Protein AF-A0A7Y5SV95-F1 (afdb_monomer_lite)

Sequence (249 aa):
MSMRIYGAVLGVVSVLMIVAGCGDKEQVARLLEERNAAVEARIAVEKALGESKAEVDALRTRHESVETTLAEHEAKIKACREEREASASRAEKAEAEVALLRTSTVLEVRDAKGVLLSKQPIKIQGATAIRHGDVIYFGKADRTKVRIKYTDGRLNDQNVSIRDEKGKLIMEGPIVNGFVHGLWTFYDEGKPMLRISYREGETTEWEVREDGGAWRPVTEEELGVLENMFRAVMSLFVEPGLAPLNEDN

Foldseek 3Di:
DPPPVVVVVVVVVVVVVVVDDDDDPVVVVVVVVVVVVVVVVVVVVVVVVVVVVVVVVVVVVVVVVVVVVVVVVVVVVVVVVVVVVVVVVVVVVVVVVVVQVVQWDWDFDADPVRHTAKIFTWGDDPPDTAGAAWIFGADPPRHTQWIWHDHRNWTDWDKIWGAHNVRATAKIATDDRRATAAWMFGDDVNHTAKIFHDDPNDTDFIWGDDPPHDTDGDDPVRCVVVVVVVVVVCVVVVVVPDDPPPPPD

Radius of gyration: 50.83 Å; chains: 1; bounding box: 93×61×133 Å

Secondary structure (DSSP, 8-state):
-THHHHHHHHHHHHHHHHH-----HHHHHHHHHHHHHHHHHHHHHHHHHHHHHHHHHHHHHHHHHHHHHHHHHHHHHHHHHHHHHHHHHHHHHHHHHHHHHHTEEEEEEE-TT--EEEEEEEEEETTEEEE-EEEEEE-GGG-EEEEEEEETTEEPSEEEEEE-TTS-EEEEEEEETTEE-EEEEEEETTEEEEEEEEETTEEEEEEE-STT---EEPPHHHHHHHHHHHHHHHTTT--TT-S---S--

Structure (mmCIF, N/CA/C/O backbone):
data_AF-A0A7Y5SV95-F1
#
_entry.id   AF-A0A7Y5SV95-F1
#
loop_
_atom_site.group_PDB
_atom_site.id
_atom_site.type_symbol
_atom_site.label_atom_id
_atom_site.label_alt_id
_atom_site.label_comp_id
_atom_site.label_asym_id
_atom_site.label_entity_id
_atom_site.label_seq_id
_atom_site.pdbx_PDB_ins_code
_atom_site.Cartn_x
_atom_site.Cartn_y
_atom_site.Cartn_z
_atom_site.occupancy
_atom_site.B_iso_or_equiv
_atom_site.auth_seq_id
_atom_site.auth_comp_id
_atom_site.auth_asym_id
_atom_site.auth_atom_id
_atom_site.pdbx_PDB_model_num
ATOM 1 N N . MET A 1 1 ? -55.119 -28.125 56.279 1.00 39.72 1 MET A N 1
ATOM 2 C CA . MET A 1 1 ? -54.755 -29.222 57.212 1.00 39.72 1 MET A CA 1
ATOM 3 C C . MET A 1 1 ? -54.798 -28.811 58.701 1.00 39.72 1 MET A C 1
ATOM 5 O O . MET A 1 1 ? -54.370 -29.589 59.541 1.00 39.72 1 MET A O 1
ATOM 9 N N . SER A 1 2 ? -55.370 -27.643 59.052 1.00 39.22 2 SER A N 1
ATOM 10 C CA . SER A 1 2 ? -55.275 -27.038 60.402 1.00 39.22 2 SER A CA 1
ATOM 11 C C . SER A 1 2 ? -56.368 -27.464 61.404 1.00 39.22 2 SER A C 1
ATOM 13 O O . SER A 1 2 ? -56.270 -27.201 62.596 1.00 39.22 2 SER A O 1
ATOM 15 N N . MET A 1 3 ? -57.406 -28.180 60.960 1.00 38.00 3 MET A N 1
ATOM 16 C CA . MET A 1 3 ? -58.507 -28.602 61.844 1.00 38.00 3 MET A CA 1
ATOM 17 C C . MET A 1 3 ? -58.198 -29.838 62.705 1.00 38.00 3 MET A C 1
ATOM 19 O O . MET A 1 3 ? -58.927 -30.109 63.653 1.00 38.00 3 MET A O 1
ATOM 23 N N . ARG A 1 4 ? -57.122 -30.590 62.427 1.00 39.44 4 ARG A N 1
ATOM 24 C CA . ARG A 1 4 ? -56.808 -31.824 63.177 1.00 39.44 4 ARG A CA 1
ATOM 25 C C . ARG A 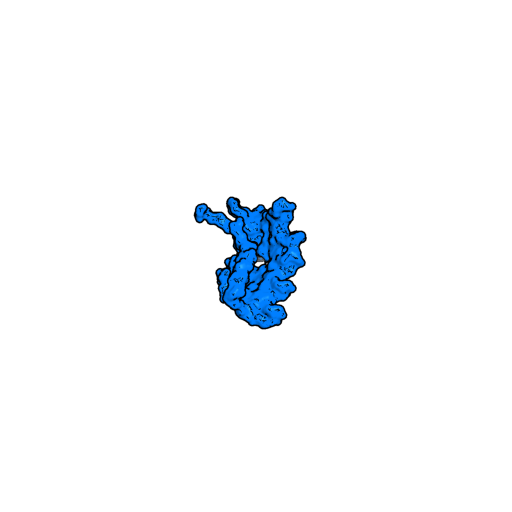1 4 ? -55.988 -31.606 64.454 1.00 39.44 4 ARG A C 1
ATOM 27 O O . ARG A 1 4 ? -55.947 -32.503 65.285 1.00 39.44 4 ARG A O 1
ATOM 34 N N . ILE A 1 5 ? -55.390 -30.429 64.651 1.00 49.03 5 ILE A N 1
ATOM 35 C CA . ILE A 1 5 ? -54.555 -30.146 65.835 1.00 49.03 5 ILE A CA 1
ATOM 36 C C . ILE A 1 5 ? -55.402 -29.623 67.008 1.00 49.03 5 ILE A C 1
ATOM 38 O O . ILE A 1 5 ? -55.148 -29.989 68.154 1.00 49.03 5 ILE A O 1
ATOM 42 N N . TYR A 1 6 ? -56.480 -28.876 66.737 1.00 44.66 6 TYR A N 1
ATOM 43 C CA . TYR A 1 6 ? -57.410 -28.417 67.781 1.00 44.66 6 TYR A CA 1
ATOM 44 C C . TYR A 1 6 ? -58.088 -29.578 68.534 1.00 44.66 6 TYR A C 1
ATOM 46 O O . TYR A 1 6 ? -58.291 -29.486 69.742 1.00 44.66 6 TYR A O 1
ATOM 54 N N . GLY A 1 7 ? -58.350 -30.706 67.859 1.00 45.81 7 GLY A N 1
ATOM 55 C CA . GLY A 1 7 ? -58.910 -31.907 68.492 1.00 45.81 7 GLY A CA 1
ATOM 56 C C . GLY A 1 7 ? -57.951 -32.625 69.453 1.00 45.81 7 GLY A C 1
ATOM 57 O O . GLY A 1 7 ? -58.396 -33.195 70.444 1.00 45.81 7 GLY A O 1
ATOM 58 N N . ALA A 1 8 ? -56.636 -32.561 69.215 1.00 48.19 8 ALA A N 1
ATOM 59 C CA . ALA A 1 8 ? -55.644 -33.221 70.068 1.00 48.19 8 ALA A CA 1
ATOM 60 C C . ALA A 1 8 ? -55.325 -32.413 71.341 1.00 48.19 8 ALA A C 1
ATOM 62 O O . ALA A 1 8 ? -55.087 -32.995 72.396 1.00 48.19 8 ALA A O 1
ATOM 63 N N . VAL A 1 9 ? -55.381 -31.077 71.278 1.00 50.94 9 VAL A N 1
ATOM 64 C CA . VAL A 1 9 ? -55.112 -30.201 72.436 1.00 50.94 9 VAL A CA 1
ATOM 65 C C . VAL A 1 9 ? -56.269 -30.216 73.441 1.00 50.94 9 VAL A C 1
ATOM 67 O O . VAL A 1 9 ? -56.025 -30.263 74.645 1.00 50.94 9 VAL A O 1
ATOM 70 N N . LEU A 1 10 ? -57.521 -30.275 72.973 1.00 49.41 10 LEU A N 1
ATOM 71 C CA . LEU A 1 10 ? -58.679 -30.491 73.851 1.00 49.41 10 LEU A CA 1
ATOM 72 C C . LEU A 1 10 ? -58.623 -31.862 74.548 1.00 49.41 10 LEU A C 1
ATOM 74 O O . LEU A 1 10 ? -58.929 -31.950 75.734 1.00 49.41 10 LEU A O 1
ATOM 78 N N . GLY A 1 11 ? -58.137 -32.901 73.857 1.00 51.47 11 GLY A N 1
ATOM 79 C CA . GLY A 1 11 ? -57.950 -34.235 74.438 1.00 51.47 11 GLY A CA 1
ATOM 80 C C . GLY A 1 11 ? -56.935 -34.280 75.589 1.00 51.47 11 GLY A C 1
ATOM 81 O O . GLY A 1 11 ? -57.167 -34.974 76.573 1.00 51.47 11 GLY A O 1
ATOM 82 N N . VAL A 1 12 ? -55.846 -33.506 75.525 1.00 54.38 12 VAL A N 1
ATOM 83 C CA . VAL A 1 12 ? -54.819 -33.473 76.589 1.00 54.38 12 VAL A CA 1
ATOM 84 C C . VAL A 1 12 ? -55.258 -32.626 77.793 1.00 54.38 12 VAL A C 1
ATOM 86 O O . VAL A 1 12 ? -54.960 -32.987 78.930 1.00 54.38 12 VAL A O 1
ATOM 89 N N . VAL A 1 13 ? -56.035 -31.554 77.582 1.00 53.84 13 VAL A N 1
ATOM 90 C CA . VAL A 1 13 ? -56.605 -30.740 78.678 1.00 53.84 13 VAL A CA 1
ATOM 91 C C . VAL A 1 13 ? -57.674 -31.520 79.455 1.00 53.84 13 VAL A C 1
ATOM 93 O O . VAL A 1 13 ? -57.727 -31.433 80.682 1.00 53.84 13 VAL A O 1
ATOM 96 N N . SER A 1 14 ? -58.465 -32.359 78.778 1.00 53.84 14 SER A N 1
ATOM 97 C CA . SER A 1 14 ? -59.384 -33.287 79.450 1.00 53.84 14 SER A CA 1
ATOM 98 C C . SER A 1 14 ? -58.654 -34.376 80.247 1.00 53.84 14 SER A C 1
ATOM 100 O O . SER A 1 14 ? -59.133 -34.763 81.308 1.00 53.84 14 SER A O 1
ATOM 102 N N . VAL A 1 15 ? -57.483 -34.837 79.790 1.00 53.41 15 VAL A N 1
ATOM 103 C CA . VAL A 1 15 ? -56.682 -35.850 80.504 1.00 53.41 15 VAL A CA 1
ATOM 104 C C . VAL A 1 15 ? -55.938 -35.257 81.713 1.00 53.41 15 VAL A C 1
ATOM 106 O O . VAL A 1 15 ? -55.815 -35.937 82.728 1.00 53.41 15 VAL A O 1
ATOM 109 N N . LEU A 1 16 ? -55.529 -33.982 81.689 1.00 51.59 16 LEU A N 1
ATOM 110 C CA . LEU A 1 16 ? -54.920 -33.326 82.862 1.00 51.59 16 LEU A CA 1
ATOM 111 C C . LEU A 1 16 ? -55.933 -32.953 83.959 1.00 51.59 16 LEU A C 1
ATOM 113 O O . LEU A 1 16 ? -55.598 -33.029 85.139 1.00 51.59 16 LEU A O 1
ATOM 117 N N . MET A 1 17 ? -57.179 -32.630 83.594 1.00 53.84 17 MET A N 1
ATOM 118 C CA . MET A 1 17 ? -58.278 -32.409 84.553 1.00 53.84 17 MET A CA 1
ATOM 119 C C . MET A 1 17 ? -58.634 -33.669 85.364 1.00 53.84 17 MET A C 1
ATOM 121 O O . MET A 1 17 ? -59.228 -33.559 86.432 1.00 53.84 17 MET A O 1
ATOM 125 N N . ILE A 1 18 ? -58.267 -34.859 84.874 1.00 54.56 18 ILE A N 1
ATOM 126 C CA . ILE A 1 18 ? -58.536 -36.145 85.536 1.00 54.56 18 ILE A CA 1
ATOM 127 C C . ILE A 1 18 ? -57.369 -36.576 86.452 1.00 54.56 18 ILE A C 1
ATOM 129 O O . ILE A 1 18 ? -57.579 -37.378 87.358 1.00 54.56 18 ILE A O 1
ATOM 133 N N . VAL A 1 19 ? -56.158 -36.021 86.290 1.00 52.34 19 VAL A N 1
ATOM 134 C CA . VAL A 1 19 ? -54.961 -36.448 87.053 1.00 52.34 19 VAL A CA 1
ATOM 135 C C . VAL A 1 19 ? -54.633 -35.548 88.261 1.00 52.34 19 VAL A C 1
ATOM 137 O O . VAL A 1 19 ? -53.913 -35.988 89.152 1.00 52.34 19 VAL A O 1
ATOM 140 N N . ALA A 1 20 ? -55.202 -34.343 88.385 1.00 50.31 20 ALA A N 1
ATOM 141 C CA . ALA A 1 20 ? -54.946 -33.457 89.530 1.00 50.31 20 ALA A CA 1
ATOM 142 C C . ALA A 1 20 ? -56.229 -33.087 90.295 1.00 50.31 20 ALA A C 1
ATOM 144 O O . ALA A 1 20 ? -56.821 -32.027 90.096 1.00 50.31 20 ALA A O 1
ATOM 145 N N . GLY A 1 21 ? -56.638 -33.946 91.230 1.00 58.53 21 GLY A N 1
ATOM 146 C CA . GLY A 1 21 ? -57.418 -33.487 92.379 1.00 58.53 21 GLY A CA 1
ATOM 147 C C . GLY A 1 21 ? -56.578 -32.510 93.219 1.00 58.53 21 GLY A C 1
ATOM 148 O O . GLY A 1 21 ? -55.408 -32.792 93.461 1.00 58.53 21 GLY A O 1
ATOM 149 N N . CYS A 1 22 ? -57.190 -31.399 93.659 1.00 50.84 22 CYS A N 1
ATOM 150 C CA . CYS A 1 22 ? -56.652 -30.325 94.530 1.00 50.84 22 CYS A CA 1
ATOM 151 C C . CYS A 1 22 ? -56.038 -29.060 93.876 1.00 50.84 22 CYS A C 1
ATOM 153 O O . CYS A 1 22 ? -55.035 -28.553 94.371 1.00 50.84 22 CYS A O 1
ATOM 155 N N . GLY A 1 23 ? -56.664 -28.477 92.845 1.00 57.44 23 GLY A N 1
ATOM 156 C CA . GLY A 1 23 ? -56.347 -27.112 92.379 1.00 57.44 23 GLY A CA 1
ATOM 157 C C . GLY A 1 23 ? -57.527 -26.144 92.526 1.00 57.44 23 GLY A C 1
ATOM 158 O O . GLY A 1 23 ? -58.627 -26.444 92.066 1.00 57.44 23 GLY A O 1
ATOM 159 N N . ASP A 1 24 ? -57.302 -24.989 93.156 1.00 75.62 24 ASP A N 1
ATOM 160 C CA . ASP A 1 24 ? -58.270 -23.887 93.253 1.00 75.62 24 ASP A CA 1
ATOM 161 C C . ASP A 1 24 ? -58.668 -23.389 91.846 1.00 75.62 24 ASP A C 1
ATOM 163 O O . ASP A 1 24 ? -57.812 -23.215 90.972 1.00 75.62 24 ASP A O 1
ATOM 167 N N . LYS A 1 25 ? -59.966 -23.156 91.604 1.00 74.50 25 LYS A N 1
ATOM 168 C CA . LYS A 1 25 ? -60.513 -22.744 90.292 1.00 74.50 25 LYS A CA 1
ATOM 169 C C . LYS A 1 25 ? -59.819 -21.500 89.740 1.00 74.50 25 LYS A C 1
ATOM 171 O O . LYS A 1 25 ? -59.655 -21.369 88.527 1.00 74.50 25 LYS A O 1
ATOM 176 N N . GLU A 1 26 ? -59.418 -20.600 90.628 1.00 79.38 26 GLU A N 1
ATOM 177 C CA . GLU A 1 26 ? -58.777 -19.338 90.276 1.00 79.38 26 GLU A CA 1
ATOM 178 C C . GLU A 1 26 ? -57.359 -19.540 89.711 1.00 79.38 26 GLU A C 1
ATOM 180 O O . GLU A 1 26 ? -56.961 -18.859 88.765 1.00 79.38 26 GLU A O 1
ATOM 185 N N . GLN A 1 27 ? -56.616 -20.535 90.212 1.00 78.50 27 GLN A N 1
ATOM 186 C CA . GLN A 1 27 ? -55.290 -20.881 89.685 1.00 78.50 27 GLN A CA 1
ATOM 187 C C . GLN A 1 27 ? -55.375 -21.497 88.285 1.00 78.50 27 GLN A C 1
ATOM 189 O O . GLN A 1 27 ? -54.567 -21.171 87.416 1.00 78.50 27 GLN A O 1
ATOM 194 N N . VAL A 1 28 ? -56.377 -22.347 88.040 1.00 76.12 28 VAL A N 1
ATOM 195 C CA . VAL A 1 28 ? -56.600 -22.957 86.718 1.00 76.12 28 VAL A CA 1
ATOM 196 C C . VAL A 1 28 ? -56.957 -21.894 85.674 1.00 76.12 28 VAL A C 1
ATOM 198 O O . VAL A 1 28 ? -56.468 -21.957 84.546 1.00 76.12 28 VAL A O 1
ATOM 201 N N . ALA A 1 29 ? -57.761 -20.891 86.044 1.00 79.50 29 ALA A N 1
ATOM 202 C CA . ALA A 1 29 ? -58.110 -19.781 85.158 1.00 79.50 29 ALA A CA 1
ATOM 203 C C . ALA A 1 29 ? -56.882 -18.937 84.764 1.00 79.50 29 ALA A C 1
ATOM 205 O O . ALA A 1 29 ? -56.692 -18.670 83.578 1.00 79.50 29 ALA A O 1
ATOM 206 N N . ARG A 1 30 ? -56.005 -18.600 85.723 1.00 82.56 30 ARG A N 1
ATOM 207 C CA . ARG A 1 30 ? -54.761 -17.855 85.446 1.00 82.56 30 ARG A CA 1
ATOM 208 C C . ARG A 1 30 ? -53.810 -18.617 84.526 1.00 82.56 30 ARG A C 1
ATOM 210 O O . ARG A 1 30 ? -53.302 -18.046 83.567 1.00 82.56 30 ARG A O 1
ATOM 217 N N . LEU A 1 31 ? -53.617 -19.916 84.766 1.00 80.94 31 LEU A N 1
ATOM 218 C CA . LEU A 1 31 ? -52.767 -20.756 83.913 1.00 80.94 31 LEU A CA 1
ATOM 219 C C . LEU A 1 31 ? -53.310 -20.872 82.479 1.00 80.94 31 LEU A C 1
ATOM 221 O O . LEU A 1 31 ? -52.533 -20.931 81.526 1.00 80.94 31 LEU A O 1
ATOM 225 N N . LEU A 1 32 ? -54.636 -20.890 82.304 1.00 79.69 32 LEU A N 1
ATOM 226 C CA . LEU A 1 32 ? -55.262 -20.867 80.979 1.00 79.69 32 LEU A CA 1
ATOM 227 C C . LEU A 1 32 ? -55.051 -19.528 80.265 1.00 79.69 32 LEU A C 1
ATOM 229 O O . LEU A 1 32 ? -54.754 -19.535 79.070 1.00 79.69 32 LEU A O 1
ATOM 233 N N . GLU A 1 33 ? -55.168 -18.401 80.969 1.00 87.38 33 GLU A N 1
ATOM 234 C CA . GLU A 1 33 ? -54.874 -17.071 80.419 1.00 87.38 33 GLU A CA 1
ATOM 235 C C . GLU A 1 33 ? -53.408 -16.932 80.002 1.00 87.38 33 GLU A C 1
ATOM 237 O O . GLU A 1 33 ? -53.137 -16.555 78.862 1.00 87.38 33 GLU A O 1
ATOM 242 N N . GLU A 1 34 ? -52.465 -17.314 80.865 1.00 88.00 34 GLU A N 1
ATOM 243 C CA . GLU A 1 34 ? -51.030 -17.290 80.554 1.00 88.00 34 GLU A CA 1
ATOM 244 C C . GLU A 1 34 ? -50.696 -18.190 79.359 1.00 88.00 34 GLU A C 1
ATOM 246 O O . GLU A 1 34 ? -49.971 -17.785 78.445 1.00 88.00 34 GLU A O 1
ATOM 251 N N . ARG A 1 35 ? -51.267 -19.401 79.310 1.00 85.12 35 ARG A N 1
ATOM 252 C CA . ARG A 1 35 ? -51.059 -20.322 78.187 1.00 85.12 35 ARG A CA 1
ATOM 253 C C . ARG A 1 35 ? -51.681 -19.795 76.894 1.00 85.12 35 ARG A C 1
ATOM 255 O O . ARG A 1 35 ? -51.090 -19.987 75.833 1.00 85.12 35 ARG A O 1
ATOM 262 N N . ASN A 1 36 ? -52.839 -19.138 76.949 1.00 85.25 36 ASN A N 1
ATOM 263 C CA . ASN A 1 36 ? -53.450 -18.514 75.773 1.00 85.25 36 ASN A CA 1
ATOM 264 C C . ASN A 1 36 ? -52.624 -17.315 75.285 1.00 85.25 36 ASN A C 1
ATOM 266 O O . ASN A 1 36 ? -52.345 -17.230 74.091 1.00 85.25 36 ASN A O 1
ATOM 270 N N . ALA A 1 37 ? -52.138 -16.460 76.189 1.00 90.56 37 ALA A N 1
ATOM 271 C CA . ALA A 1 37 ? -51.237 -15.359 75.848 1.00 90.56 37 ALA A CA 1
ATOM 272 C C . ALA A 1 37 ? -49.927 -15.862 75.214 1.00 90.56 37 ALA A C 1
ATOM 274 O O . ALA A 1 37 ? -49.463 -15.309 74.217 1.00 90.56 37 ALA A O 1
ATOM 275 N N . ALA A 1 38 ? -49.361 -16.959 75.729 1.00 88.62 38 ALA A N 1
ATOM 276 C CA . ALA A 1 38 ? -48.172 -17.589 75.156 1.00 88.62 38 ALA A CA 1
ATOM 277 C C . ALA A 1 38 ? -48.421 -18.167 73.749 1.00 88.62 38 ALA A C 1
ATOM 279 O O . ALA A 1 38 ? -47.535 -18.124 72.893 1.00 88.62 38 ALA A O 1
ATOM 280 N N . VAL A 1 39 ? -49.620 -18.698 73.486 1.00 89.88 39 VAL A N 1
ATOM 281 C CA . VAL A 1 39 ? -50.008 -19.182 72.151 1.00 89.88 39 VAL A CA 1
ATOM 282 C C . VAL A 1 39 ? -50.149 -18.026 71.167 1.00 89.88 39 VAL A C 1
ATOM 284 O O . VAL A 1 39 ? -49.596 -18.114 70.075 1.00 89.88 39 VAL A O 1
ATOM 287 N N . GLU A 1 40 ? -50.819 -16.940 71.554 1.00 92.69 40 GLU A N 1
ATOM 288 C CA . GLU A 1 40 ? -50.948 -15.740 70.716 1.00 92.69 40 GLU A CA 1
ATOM 289 C C . GLU A 1 40 ? -49.577 -15.127 70.397 1.00 92.69 40 GLU A C 1
ATOM 291 O O . GLU A 1 40 ? -49.279 -14.825 69.240 1.00 92.69 40 GLU A O 1
ATOM 296 N N . ALA A 1 41 ? -48.683 -15.041 71.389 1.00 92.44 41 ALA A N 1
ATOM 297 C CA . ALA A 1 41 ? -47.308 -14.593 71.177 1.00 92.44 41 ALA A CA 1
ATOM 298 C C . ALA A 1 41 ? -46.556 -15.498 70.186 1.00 92.44 41 ALA A C 1
ATOM 300 O O . ALA A 1 41 ? -45.853 -15.008 69.302 1.00 92.44 41 ALA A O 1
ATOM 301 N N . ARG A 1 42 ? -46.731 -16.822 70.282 1.00 91.81 42 ARG A N 1
ATOM 302 C CA . ARG A 1 42 ? -46.107 -17.770 69.352 1.00 91.81 42 ARG A CA 1
ATOM 303 C C . ARG A 1 42 ? -46.653 -17.633 67.929 1.00 91.81 42 ARG A C 1
ATOM 305 O O . ARG A 1 42 ? -45.863 -17.659 66.990 1.00 91.81 42 ARG A O 1
ATOM 312 N N . ILE A 1 43 ? -47.962 -17.443 67.765 1.00 93.38 43 ILE A N 1
ATOM 313 C CA . ILE A 1 43 ? -48.587 -17.184 66.457 1.00 93.38 43 ILE A CA 1
ATOM 314 C C . ILE A 1 43 ? -48.028 -15.892 65.847 1.00 93.38 43 ILE A C 1
ATOM 316 O O . ILE A 1 43 ? -47.685 -15.870 64.664 1.00 93.38 43 ILE A O 1
ATOM 320 N N . ALA A 1 44 ? -47.883 -14.831 66.646 1.00 93.44 44 ALA A N 1
ATOM 321 C CA . ALA A 1 44 ? -47.299 -13.571 66.190 1.00 93.44 44 ALA A CA 1
ATOM 322 C C . ALA A 1 44 ? -45.840 -13.740 65.730 1.00 93.44 44 ALA A C 1
ATOM 324 O O . ALA A 1 44 ? -45.465 -13.215 64.682 1.00 93.44 44 ALA A O 1
ATOM 325 N N . VAL A 1 45 ? -45.035 -14.520 66.462 1.00 95.06 45 VAL A N 1
ATOM 326 C CA . VAL A 1 45 ? -43.650 -14.840 66.076 1.00 95.06 45 VAL A CA 1
ATOM 327 C C . VAL A 1 45 ? -43.601 -15.666 64.791 1.00 95.06 45 VAL A C 1
ATOM 329 O O . VAL A 1 45 ? -42.817 -15.349 63.902 1.00 95.06 45 VAL A O 1
ATOM 332 N N . GLU A 1 46 ? -44.439 -16.697 64.651 1.00 93.81 46 GLU A N 1
ATOM 333 C CA . GLU A 1 46 ? -44.497 -17.515 63.430 1.00 93.81 46 GLU A CA 1
ATOM 334 C C . GLU A 1 46 ? -44.915 -16.678 62.210 1.00 93.81 46 GLU A C 1
ATOM 336 O O . GLU A 1 46 ? -44.352 -16.843 61.125 1.00 93.81 46 GLU A O 1
ATOM 341 N N . LYS A 1 47 ? -45.836 -15.724 62.394 1.00 95.12 47 LYS A N 1
ATOM 342 C CA . LYS A 1 47 ? -46.223 -14.765 61.354 1.00 95.12 47 LYS A CA 1
ATOM 343 C C . LYS A 1 47 ? -45.058 -13.850 60.963 1.00 95.12 47 LYS A C 1
ATOM 345 O O . LYS A 1 47 ? -44.740 -13.763 59.779 1.00 95.12 47 LYS A O 1
ATOM 350 N N . ALA A 1 48 ? -44.400 -13.221 61.938 1.00 93.81 48 ALA A N 1
ATOM 351 C CA . ALA A 1 48 ? -43.255 -12.341 61.695 1.00 93.81 48 ALA A CA 1
ATOM 352 C C . ALA A 1 48 ? -42.083 -13.088 61.029 1.00 93.81 48 ALA A C 1
ATOM 354 O O . ALA A 1 48 ? -41.428 -12.557 60.134 1.00 93.81 48 ALA A O 1
ATOM 355 N N . LEU A 1 49 ? -41.850 -14.349 61.410 1.00 94.31 49 LEU A N 1
ATOM 356 C CA . LEU A 1 49 ? -40.854 -15.211 60.775 1.00 94.31 49 LEU A CA 1
ATOM 357 C C . LEU A 1 49 ? -41.211 -15.507 59.311 1.00 94.31 49 LEU A C 1
ATOM 359 O O . LEU A 1 49 ? -40.329 -15.513 58.454 1.00 94.31 49 LEU A O 1
ATOM 363 N N . GLY A 1 50 ? -42.494 -15.737 59.016 1.00 95.12 50 GLY A N 1
ATOM 364 C CA . GLY A 1 50 ? -42.984 -15.917 57.650 1.00 95.12 50 GLY A CA 1
ATOM 365 C C . GLY A 1 50 ? -42.780 -14.675 56.779 1.00 95.12 50 GLY A C 1
ATOM 366 O O . GLY A 1 50 ? -42.290 -14.794 55.657 1.00 95.12 50 GLY A O 1
ATOM 367 N N . GLU A 1 51 ? -43.094 -13.492 57.310 1.00 95.00 51 GLU A N 1
ATOM 368 C CA . GLU A 1 51 ? -42.883 -12.203 56.634 1.00 95.00 51 GLU A CA 1
ATOM 369 C C . GLU A 1 51 ? -41.390 -11.939 56.383 1.00 95.00 51 GLU A C 1
ATOM 371 O O . GLU A 1 51 ? -40.996 -11.653 55.253 1.00 95.00 51 GLU A O 1
ATOM 376 N N . SER A 1 52 ? -40.543 -12.142 57.397 1.00 94.94 52 SER A N 1
ATOM 377 C CA . SER A 1 52 ? -39.090 -11.984 57.266 1.00 94.94 52 SER A CA 1
ATOM 378 C C . SER A 1 52 ? -38.491 -12.954 56.242 1.00 94.94 52 SER A C 1
ATOM 380 O O . SER A 1 52 ? -37.635 -12.570 55.447 1.00 94.94 52 SER A O 1
ATOM 382 N N . LYS A 1 53 ? -38.970 -14.204 56.193 1.00 96.38 53 LYS A N 1
ATOM 383 C CA . LYS A 1 53 ? -38.522 -15.177 55.190 1.00 96.38 53 LYS A CA 1
ATOM 384 C C . LYS A 1 53 ? -38.882 -14.740 53.768 1.00 96.38 53 LYS A C 1
ATOM 386 O O . LYS A 1 53 ? -38.040 -14.835 52.880 1.00 96.38 53 LYS A O 1
ATOM 391 N N . ALA A 1 54 ? -40.095 -14.224 53.566 1.00 95.50 54 ALA A N 1
ATOM 392 C CA . ALA A 1 54 ? -40.518 -13.701 52.270 1.00 95.50 54 ALA A CA 1
ATOM 393 C C . ALA A 1 54 ? -39.658 -12.505 51.823 1.00 95.50 54 ALA A C 1
ATOM 395 O O . ALA A 1 54 ? -39.307 -12.402 50.648 1.00 95.50 54 ALA A O 1
ATOM 396 N N . GLU A 1 55 ? -39.271 -11.630 52.755 1.00 96.62 55 GLU A N 1
ATOM 397 C CA . GLU A 1 55 ? -38.373 -10.507 52.471 1.00 96.62 55 GLU A CA 1
ATOM 398 C C . GLU A 1 55 ? -36.963 -10.977 52.077 1.00 96.62 55 GLU A C 1
ATOM 400 O O . GLU A 1 55 ? -36.398 -10.485 51.098 1.00 96.62 55 GLU A O 1
ATOM 405 N N . VAL A 1 56 ? -36.412 -11.976 52.774 1.00 96.88 56 VAL A N 1
ATOM 406 C CA . VAL A 1 56 ? -35.105 -12.567 52.435 1.00 96.88 56 VAL A CA 1
ATOM 407 C C . VAL A 1 56 ? -35.119 -13.203 51.042 1.00 96.88 56 VAL A C 1
ATOM 409 O O . VAL A 1 56 ? -34.183 -12.996 50.267 1.00 96.88 56 VAL A O 1
ATOM 412 N N . ASP A 1 57 ? -36.181 -13.930 50.690 1.00 96.06 57 ASP A N 1
ATOM 413 C CA . ASP A 1 57 ? -36.322 -14.540 49.362 1.00 96.06 57 ASP A CA 1
ATOM 414 C C . ASP A 1 57 ? -36.445 -13.468 48.255 1.00 96.06 57 ASP A C 1
ATOM 416 O O . ASP A 1 57 ? -35.839 -13.590 47.182 1.00 96.06 57 ASP A O 1
ATOM 420 N N . ALA A 1 58 ? -37.152 -12.365 48.530 1.00 96.25 58 ALA A N 1
ATOM 421 C CA . ALA A 1 58 ? -37.242 -11.224 47.620 1.00 96.25 58 ALA A CA 1
ATOM 422 C C . ALA A 1 58 ? -35.884 -10.525 47.426 1.00 96.25 58 ALA A C 1
ATOM 424 O O . ALA A 1 58 ? -35.505 -10.199 46.297 1.00 96.25 58 ALA A O 1
ATOM 425 N N . LEU A 1 59 ? -35.120 -10.329 48.506 1.00 96.31 59 LEU A N 1
ATOM 426 C CA . LEU A 1 59 ? -33.776 -9.749 48.446 1.00 96.31 59 LEU A CA 1
ATOM 427 C C . LEU A 1 59 ? -32.798 -10.643 47.681 1.00 96.31 59 LEU A C 1
ATOM 429 O O . LEU A 1 59 ? -32.022 -10.125 46.879 1.00 96.31 59 LEU A O 1
ATOM 433 N N . ARG A 1 60 ? -32.865 -11.967 47.867 1.00 97.38 60 ARG A N 1
ATOM 434 C CA . ARG A 1 60 ? -32.055 -12.921 47.096 1.00 97.38 60 ARG A CA 1
ATOM 435 C C . ARG A 1 60 ? -32.347 -12.812 45.600 1.00 97.38 60 ARG A C 1
ATOM 437 O O . ARG A 1 60 ? -31.422 -12.637 44.816 1.00 97.38 60 ARG A O 1
ATOM 444 N N . THR A 1 61 ? -33.625 -12.810 45.225 1.00 96.94 61 THR A N 1
ATOM 445 C CA . THR A 1 61 ? -34.041 -12.668 43.818 1.00 96.94 61 THR A CA 1
ATOM 446 C C . THR A 1 61 ? -33.527 -11.356 43.214 1.00 96.94 61 THR A C 1
ATOM 448 O O . THR A 1 61 ? -33.040 -11.313 42.084 1.00 96.94 61 THR A O 1
ATOM 451 N N . ARG A 1 62 ? -33.590 -10.257 43.979 1.00 97.25 62 ARG A N 1
ATOM 452 C CA . ARG A 1 62 ? -33.062 -8.960 43.539 1.00 97.25 62 ARG A CA 1
ATOM 453 C C . ARG A 1 62 ? -31.540 -8.976 43.394 1.00 97.25 62 ARG A C 1
ATOM 455 O O . ARG A 1 62 ? -31.030 -8.374 42.456 1.00 97.25 62 ARG A O 1
ATOM 462 N N . HIS A 1 63 ? -30.826 -9.640 44.300 1.00 97.00 63 HIS A N 1
ATOM 463 C CA . HIS A 1 63 ? -29.373 -9.769 44.235 1.00 97.00 63 HIS A CA 1
ATOM 464 C C . HIS A 1 63 ? -28.930 -10.529 42.979 1.00 97.00 63 HIS A C 1
ATOM 466 O O . HIS A 1 63 ? -28.105 -10.011 42.234 1.00 97.00 63 HIS A O 1
ATOM 472 N N . GLU A 1 64 ? -29.559 -11.667 42.678 1.00 97.25 64 GLU A N 1
ATOM 473 C CA . GLU A 1 64 ? -29.291 -12.453 41.461 1.00 97.25 64 GLU A CA 1
ATOM 474 C C . GLU A 1 64 ? -29.537 -11.633 40.181 1.00 97.25 64 GLU A C 1
ATOM 476 O O . GLU A 1 64 ? -28.747 -11.661 39.232 1.00 97.25 64 GLU A O 1
ATOM 481 N N . SER A 1 65 ? -30.608 -10.831 40.165 1.00 96.94 65 SER A N 1
ATOM 482 C CA . SER A 1 65 ? -30.879 -9.905 39.061 1.00 96.94 65 SER A CA 1
ATOM 483 C C . SER A 1 65 ? -29.782 -8.845 38.918 1.00 96.94 65 SER A C 1
ATOM 485 O O . SER A 1 65 ? -29.338 -8.582 37.800 1.00 96.94 65 SER A O 1
ATOM 487 N N . VAL A 1 66 ? -29.314 -8.261 40.025 1.00 97.44 66 VAL A N 1
ATOM 488 C CA . VAL A 1 66 ? -28.237 -7.261 40.005 1.00 97.44 66 VAL A CA 1
ATOM 489 C C . VAL A 1 66 ? -26.928 -7.871 39.511 1.00 97.44 66 VAL A C 1
ATOM 491 O O . VAL A 1 66 ? -26.293 -7.276 38.643 1.00 97.44 66 VAL A O 1
ATOM 494 N N . GLU A 1 67 ? -26.545 -9.056 39.988 1.00 97.31 67 GLU A N 1
ATOM 495 C CA . GLU A 1 67 ? -25.333 -9.746 39.523 1.00 97.31 67 GLU A CA 1
ATOM 496 C C . GLU A 1 67 ? -25.376 -10.017 38.017 1.00 97.31 67 GLU A C 1
ATOM 498 O O . GLU A 1 67 ? -24.398 -9.766 37.311 1.00 97.31 67 GLU A O 1
ATOM 503 N N . THR 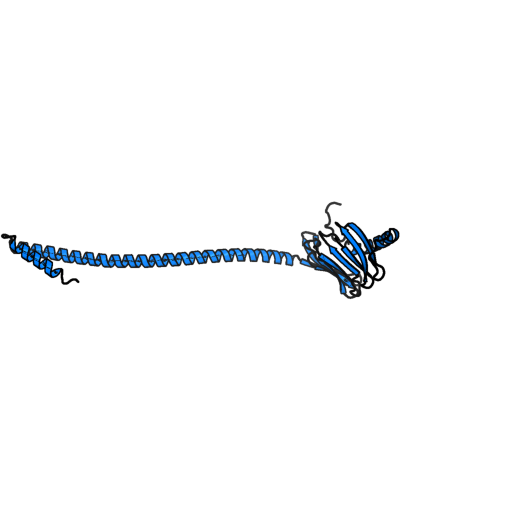A 1 68 ? -26.538 -10.426 37.502 1.00 96.38 68 THR A N 1
ATOM 504 C CA . THR A 1 68 ? -26.732 -10.626 36.061 1.00 96.38 68 THR A CA 1
ATOM 505 C C . THR A 1 68 ? -26.538 -9.317 35.291 1.00 96.38 68 THR A C 1
ATOM 507 O O . THR A 1 68 ? -25.772 -9.267 34.328 1.00 96.38 68 THR A O 1
ATOM 510 N N . THR A 1 69 ? -27.163 -8.222 35.742 1.00 96.38 69 THR A N 1
ATOM 511 C CA . THR A 1 69 ? -27.003 -6.912 35.084 1.00 96.38 69 THR A CA 1
ATOM 512 C C . THR A 1 69 ? -25.573 -6.377 35.168 1.00 96.38 69 THR A C 1
ATOM 514 O O . THR A 1 69 ? -25.096 -5.748 34.222 1.00 96.38 69 THR A O 1
ATOM 517 N N . LEU A 1 70 ? -24.862 -6.642 36.268 1.00 96.69 70 LEU A N 1
ATOM 518 C CA . LEU A 1 70 ? -23.469 -6.240 36.437 1.00 96.69 70 LEU A CA 1
ATOM 519 C C . LEU A 1 70 ? -22.575 -6.971 35.432 1.00 96.69 70 LEU A C 1
ATOM 521 O O . LEU A 1 70 ? -21.823 -6.316 34.711 1.00 96.69 70 LEU A O 1
ATOM 525 N N . ALA A 1 71 ? -22.724 -8.293 35.316 1.00 96.50 71 ALA A N 1
ATOM 526 C CA . ALA A 1 71 ? -21.979 -9.097 34.351 1.00 96.50 71 ALA A CA 1
ATOM 527 C C . ALA A 1 71 ? -22.226 -8.634 32.902 1.00 96.50 71 ALA A C 1
ATOM 529 O O . ALA A 1 71 ? -21.289 -8.511 32.109 1.00 96.50 71 ALA A O 1
ATOM 530 N N . GLU A 1 72 ? -23.474 -8.299 32.555 1.00 97.19 72 GLU A N 1
ATOM 531 C CA . GLU A 1 72 ? -23.800 -7.730 31.242 1.00 97.19 72 GLU A CA 1
ATOM 532 C C . GLU A 1 72 ? -23.110 -6.381 30.992 1.00 97.19 72 GLU A C 1
ATOM 534 O O . GLU A 1 72 ? -22.614 -6.123 29.890 1.00 97.19 72 GLU A O 1
ATOM 539 N N . HIS A 1 73 ? -23.082 -5.494 31.989 1.00 96.56 73 HIS A N 1
ATOM 540 C CA . HIS A 1 73 ? -22.426 -4.195 31.864 1.00 96.56 73 HIS A CA 1
ATOM 541 C C . HIS A 1 73 ? -20.904 -4.316 31.774 1.00 96.56 73 HIS A C 1
ATOM 543 O O . HIS A 1 73 ? -20.296 -3.624 30.955 1.00 96.56 73 HIS A O 1
ATOM 549 N N . GLU A 1 74 ? -20.286 -5.215 32.538 1.00 97.50 74 GLU A N 1
ATOM 550 C CA . GLU A 1 74 ? -18.851 -5.499 32.448 1.00 97.50 74 GLU A CA 1
ATOM 551 C C . GLU A 1 74 ? -18.467 -6.020 31.058 1.00 97.50 74 GLU A C 1
ATOM 553 O O . GLU A 1 74 ? -17.499 -5.535 30.460 1.00 97.50 74 GLU A O 1
ATOM 558 N N . ALA A 1 75 ? -19.272 -6.923 30.487 1.00 96.69 75 ALA A N 1
ATOM 559 C CA . ALA A 1 75 ? -19.080 -7.407 29.123 1.00 96.69 75 ALA A CA 1
ATOM 560 C C . ALA A 1 75 ? -19.188 -6.271 28.086 1.00 96.69 75 ALA A C 1
ATOM 562 O O . ALA A 1 75 ? -18.335 -6.154 27.202 1.00 96.69 75 ALA A O 1
ATOM 563 N N . LYS A 1 76 ? -20.184 -5.383 28.222 1.00 97.19 76 LYS A N 1
ATOM 564 C CA . LYS A 1 76 ? -20.353 -4.207 27.343 1.00 97.19 76 LYS A CA 1
ATOM 565 C C . LYS A 1 76 ? -19.180 -3.228 27.450 1.00 97.19 76 LYS A C 1
ATOM 567 O O . LYS A 1 76 ? -18.715 -2.719 26.432 1.00 97.19 76 LYS A O 1
ATOM 572 N N . ILE A 1 77 ? -18.676 -2.975 28.660 1.00 97.12 77 ILE A N 1
ATOM 573 C CA . ILE A 1 77 ? -17.515 -2.098 28.884 1.00 97.12 77 ILE A CA 1
ATOM 574 C C . ILE A 1 77 ? -16.267 -2.686 28.229 1.00 97.12 77 ILE A C 1
ATOM 576 O O . ILE A 1 77 ? -15.520 -1.952 27.579 1.00 97.12 77 ILE A O 1
ATOM 580 N N . LYS A 1 78 ? -16.044 -3.996 28.375 1.00 97.38 78 LYS A N 1
ATOM 581 C CA . LYS A 1 78 ? -14.911 -4.681 27.750 1.00 97.38 78 LYS A CA 1
ATOM 582 C C . LYS A 1 78 ? -14.959 -4.561 26.224 1.00 97.38 78 LYS A C 1
ATOM 584 O O . LYS A 1 78 ? -13.993 -4.080 25.639 1.00 97.38 78 LYS A O 1
ATOM 589 N N . ALA A 1 79 ? -16.095 -4.888 25.607 1.00 96.00 79 ALA A N 1
ATOM 590 C CA . ALA A 1 79 ? -16.267 -4.788 24.156 1.00 96.00 79 ALA A CA 1
ATOM 591 C C . ALA A 1 79 ? -16.046 -3.353 23.635 1.00 96.00 79 ALA A C 1
ATOM 593 O O . ALA A 1 79 ? -15.343 -3.145 22.650 1.00 96.00 79 ALA A O 1
ATOM 594 N N . CYS A 1 80 ? -16.574 -2.346 24.339 1.00 96.00 80 CYS A N 1
ATOM 595 C CA . CYS A 1 80 ? -16.399 -0.938 23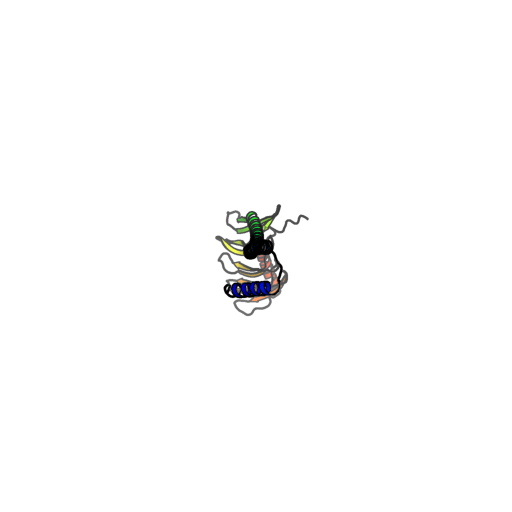.970 1.00 96.00 80 CYS A CA 1
ATOM 596 C C . CYS A 1 80 ? -14.929 -0.481 24.056 1.00 96.00 80 CYS A C 1
ATOM 598 O O . CYS A 1 80 ? -14.466 0.313 23.235 1.00 96.00 80 CYS A O 1
ATOM 600 N N . ARG A 1 81 ? -14.159 -0.996 25.027 1.00 95.50 81 ARG A N 1
ATOM 601 C CA . ARG A 1 81 ? -12.717 -0.715 25.129 1.00 95.50 81 ARG A CA 1
ATOM 602 C C . ARG A 1 81 ? -11.938 -1.322 23.966 1.00 95.50 81 ARG A C 1
ATOM 604 O O . ARG A 1 81 ? -11.134 -0.612 23.369 1.00 95.50 81 ARG A O 1
ATOM 611 N N . GLU A 1 82 ? -12.214 -2.577 23.625 1.00 96.19 82 GLU A N 1
ATOM 612 C CA . GLU A 1 82 ? -11.577 -3.266 22.494 1.00 96.19 82 GLU A CA 1
ATOM 613 C C . GLU A 1 82 ? -11.879 -2.550 21.164 1.00 96.19 82 GLU A C 1
ATOM 615 O O . GLU A 1 82 ? -10.975 -2.290 20.369 1.00 96.19 82 GLU A O 1
ATOM 620 N N . GLU A 1 83 ? -13.129 -2.130 20.944 1.00 95.88 83 GLU A N 1
ATOM 621 C CA . GLU A 1 83 ? -13.512 -1.366 19.750 1.00 95.88 83 GLU A CA 1
ATOM 622 C C . GLU A 1 83 ? -12.834 0.011 19.692 1.00 95.88 83 GLU A C 1
ATOM 624 O O . GLU A 1 83 ? -12.402 0.462 18.621 1.00 95.88 83 GLU A O 1
ATOM 629 N N . ARG A 1 84 ? -12.702 0.689 20.838 1.00 94.25 84 ARG A N 1
ATOM 630 C CA . ARG A 1 84 ? -12.006 1.976 20.924 1.00 94.25 84 ARG A CA 1
ATOM 631 C C . ARG A 1 84 ? -10.521 1.832 20.607 1.00 94.25 84 ARG A C 1
ATOM 633 O O . ARG A 1 84 ? -9.995 2.664 19.873 1.00 94.25 84 ARG A O 1
ATOM 640 N N . GLU A 1 85 ? -9.861 0.801 21.120 1.00 95.88 85 GLU A N 1
ATOM 641 C CA . GLU A 1 85 ? -8.448 0.525 20.843 1.00 95.88 85 GLU A CA 1
ATOM 642 C C . GLU A 1 85 ? -8.224 0.201 19.359 1.00 95.88 85 GLU A C 1
ATOM 644 O O . GLU A 1 85 ? -7.372 0.809 18.707 1.00 95.88 85 GLU A O 1
ATOM 649 N N . ALA A 1 86 ? -9.078 -0.643 18.773 1.00 93.69 86 ALA A N 1
ATOM 650 C CA . ALA A 1 86 ? -9.053 -0.925 17.339 1.00 93.69 86 ALA A CA 1
ATOM 651 C C . ALA A 1 86 ? -9.300 0.335 16.488 1.00 93.69 86 ALA A C 1
ATOM 653 O O . ALA A 1 86 ? -8.724 0.507 15.413 1.00 93.69 86 ALA A O 1
ATOM 654 N N . SER A 1 87 ? -10.162 1.243 16.948 1.00 90.62 87 SER A N 1
ATOM 655 C CA . SER A 1 87 ? -10.432 2.511 16.263 1.00 90.62 87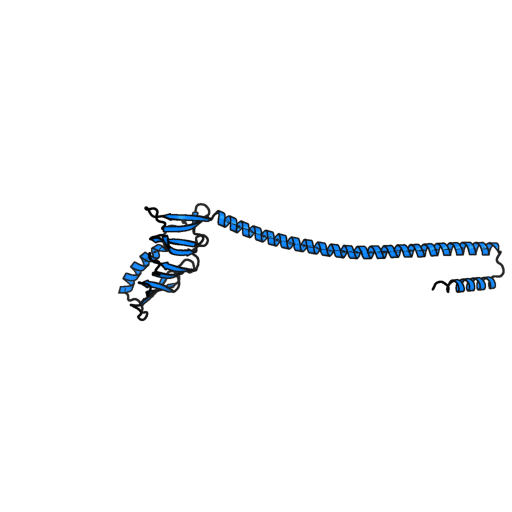 SER A CA 1
ATOM 656 C C . SER A 1 87 ? -9.278 3.504 16.396 1.00 90.62 87 SER A C 1
ATOM 658 O O . SER A 1 87 ? -8.955 4.170 15.416 1.00 90.62 87 SER A O 1
ATOM 660 N N . ALA A 1 88 ? -8.614 3.559 17.553 1.00 93.00 88 ALA A N 1
ATOM 661 C CA . ALA A 1 88 ? -7.420 4.375 17.759 1.00 93.00 88 ALA A CA 1
ATOM 662 C C . ALA A 1 88 ? -6.268 3.921 16.851 1.00 93.00 88 ALA A C 1
ATOM 664 O O . ALA A 1 88 ? -5.688 4.745 16.150 1.00 93.00 88 ALA A O 1
ATOM 665 N N . SER A 1 89 ? -6.016 2.611 16.763 1.00 92.31 89 SER A N 1
ATOM 666 C CA . SER A 1 89 ? -5.005 2.059 15.851 1.00 92.31 89 SER A CA 1
ATOM 667 C C . SER A 1 89 ? -5.315 2.368 14.377 1.00 92.31 89 SER A C 1
ATOM 669 O O . SER A 1 89 ? -4.428 2.733 13.603 1.00 92.31 89 SER A O 1
ATOM 671 N N . ARG A 1 90 ? -6.594 2.295 13.975 1.00 92.19 90 ARG A N 1
ATOM 672 C CA . ARG A 1 90 ? -7.025 2.705 12.626 1.00 92.19 90 ARG A CA 1
ATOM 673 C C . ARG A 1 90 ? -6.805 4.198 12.371 1.00 92.19 90 ARG A C 1
ATOM 675 O O . ARG A 1 90 ? -6.380 4.552 11.274 1.00 92.19 90 ARG A O 1
ATOM 682 N N . ALA A 1 91 ? -7.086 5.052 13.355 1.00 87.12 91 ALA A N 1
ATOM 683 C CA . ALA A 1 91 ? -6.887 6.495 13.246 1.00 87.12 91 ALA A CA 1
ATOM 684 C C . ALA A 1 91 ? -5.401 6.857 13.117 1.00 87.12 91 ALA A C 1
ATOM 686 O O . ALA A 1 91 ? -5.050 7.609 12.215 1.00 87.12 91 ALA A O 1
ATOM 687 N N . GLU A 1 92 ? -4.526 6.255 13.925 1.00 89.31 92 GLU A N 1
ATOM 688 C CA . GLU A 1 92 ? -3.073 6.463 13.849 1.00 89.31 92 GLU A CA 1
ATOM 689 C C . GLU A 1 92 ? -2.518 6.080 12.468 1.00 89.31 92 GLU A C 1
ATOM 691 O O . GLU A 1 92 ? -1.771 6.840 11.847 1.00 89.31 92 GLU A O 1
ATOM 696 N N . LYS A 1 93 ? -2.956 4.937 11.924 1.00 89.38 93 LYS A N 1
ATOM 697 C CA . LYS A 1 93 ? -2.581 4.515 10.568 1.00 89.38 93 LYS A CA 1
ATOM 698 C C . LYS A 1 93 ? -3.056 5.508 9.500 1.00 89.38 93 LYS A C 1
ATOM 700 O O . LYS A 1 93 ? -2.304 5.811 8.575 1.00 89.38 93 LYS A O 1
ATOM 705 N N . ALA A 1 94 ? -4.282 6.015 9.624 1.00 82.44 94 ALA A N 1
ATOM 706 C CA . ALA A 1 94 ? -4.833 6.995 8.692 1.00 82.44 94 ALA A CA 1
ATOM 707 C C . ALA A 1 94 ? -4.114 8.352 8.786 1.00 82.44 94 ALA A C 1
ATOM 709 O O . ALA A 1 94 ? -3.839 8.973 7.762 1.00 82.44 94 ALA A O 1
ATOM 710 N N . GLU A 1 95 ? -3.761 8.808 9.989 1.00 80.44 95 GLU A N 1
ATOM 711 C CA . GLU A 1 95 ? -2.988 10.038 10.184 1.00 80.44 95 GLU A CA 1
ATOM 712 C C . GLU A 1 95 ? -1.584 9.930 9.585 1.00 80.44 95 GLU A C 1
ATOM 714 O O . GLU A 1 95 ? -1.138 10.866 8.916 1.00 80.44 95 GLU A O 1
ATOM 719 N N . ALA A 1 96 ? -0.920 8.780 9.739 1.00 76.06 96 ALA A N 1
ATOM 720 C CA . ALA A 1 96 ? 0.362 8.515 9.092 1.00 76.06 96 ALA A CA 1
ATOM 721 C C . ALA A 1 96 ? 0.251 8.566 7.557 1.00 76.06 96 ALA A C 1
ATOM 723 O O . ALA A 1 96 ? 1.089 9.179 6.894 1.00 76.06 96 ALA A O 1
ATOM 724 N N . GLU A 1 97 ? -0.809 7.991 6.982 1.00 76.25 97 GLU A N 1
ATOM 725 C CA . GLU A 1 97 ? -1.077 8.039 5.538 1.00 76.25 97 GLU A CA 1
ATOM 726 C C . GLU A 1 97 ? -1.366 9.470 5.050 1.00 76.25 97 GLU A C 1
ATOM 728 O O . GLU A 1 97 ? -0.830 9.911 4.032 1.00 76.25 97 GLU A O 1
ATOM 733 N N . VAL A 1 98 ? -2.140 10.252 5.807 1.00 73.56 98 VAL A N 1
ATOM 734 C CA . VAL A 1 98 ? -2.418 11.660 5.485 1.00 73.56 98 VAL A CA 1
ATOM 735 C C . VAL A 1 98 ? -1.159 12.523 5.596 1.00 73.56 98 VAL A C 1
ATOM 737 O O . VAL A 1 98 ? -0.932 13.381 4.741 1.00 73.56 98 VAL A O 1
ATOM 740 N N . ALA A 1 99 ? -0.312 12.310 6.605 1.00 70.94 99 ALA A N 1
ATOM 741 C CA . ALA A 1 99 ? 0.974 12.996 6.727 1.00 70.94 99 ALA A CA 1
ATOM 742 C C . ALA A 1 99 ? 1.900 12.680 5.536 1.00 70.94 99 ALA A C 1
ATOM 744 O O . ALA A 1 99 ? 2.578 13.568 5.010 1.00 70.94 99 ALA A O 1
ATOM 745 N N . LEU A 1 100 ? 1.855 11.438 5.048 1.00 62.97 100 LEU A N 1
ATOM 746 C CA . LEU A 1 100 ? 2.567 10.997 3.852 1.00 62.97 100 LEU A CA 1
ATOM 747 C C . LEU A 1 100 ? 2.085 11.719 2.586 1.00 62.97 100 LEU A C 1
ATOM 749 O O . LEU A 1 100 ? 2.894 12.155 1.769 1.00 62.97 100 LEU A O 1
ATOM 753 N N . LEU A 1 101 ? 0.769 11.868 2.435 1.00 64.25 101 LEU A N 1
ATOM 754 C CA . LEU A 1 101 ? 0.158 12.554 1.296 1.00 64.25 101 LEU A CA 1
ATOM 755 C C . LEU A 1 101 ? 0.421 14.063 1.325 1.00 64.25 101 LEU A C 1
ATOM 757 O O . LEU A 1 101 ? 0.691 14.654 0.281 1.00 64.25 101 LEU A O 1
ATOM 761 N N . ARG A 1 102 ? 0.418 14.685 2.511 1.00 65.56 102 ARG A N 1
ATOM 762 C CA . ARG A 1 102 ? 0.706 16.122 2.692 1.00 65.56 102 ARG A CA 1
ATOM 763 C C . ARG A 1 102 ? 2.124 16.519 2.292 1.00 65.56 102 ARG A C 1
ATOM 765 O O . ARG A 1 102 ? 2.353 17.678 1.968 1.00 65.56 102 ARG A O 1
ATOM 772 N N . THR A 1 103 ? 3.063 15.578 2.315 1.00 63.94 103 THR A N 1
ATOM 773 C CA . THR A 1 103 ? 4.446 15.809 1.873 1.00 63.94 103 THR A CA 1
ATOM 774 C C . THR A 1 103 ? 4.673 15.423 0.413 1.00 63.94 103 THR A C 1
ATOM 776 O O . THR A 1 103 ? 5.746 15.706 -0.121 1.00 63.94 103 THR A O 1
ATOM 779 N N . SER A 1 104 ? 3.675 14.819 -0.248 1.00 65.81 104 SER A N 1
ATOM 780 C CA . SER A 1 104 ? 3.764 14.429 -1.652 1.00 65.81 104 SER A CA 1
ATOM 781 C C . SER A 1 104 ? 3.400 15.595 -2.582 1.00 65.81 104 SER A C 1
ATOM 783 O O . SER A 1 104 ? 2.276 16.089 -2.583 1.00 65.81 104 SER A O 1
ATOM 785 N N . THR A 1 105 ? 4.371 16.060 -3.364 1.00 83.50 105 THR A N 1
ATOM 786 C CA . THR A 1 105 ? 4.223 17.079 -4.418 1.00 83.50 105 THR A CA 1
ATOM 787 C C . THR A 1 105 ? 4.481 16.421 -5.773 1.00 83.50 105 THR A C 1
ATOM 789 O O . THR A 1 105 ? 5.163 15.406 -5.835 1.00 83.50 105 THR A O 1
ATOM 792 N N . VAL A 1 106 ? 3.971 16.966 -6.880 1.00 88.81 106 VAL A N 1
ATOM 793 C CA . VAL A 1 106 ? 4.340 16.499 -8.229 1.00 88.81 106 VAL A CA 1
ATOM 794 C C . VAL A 1 106 ? 5.319 17.483 -8.859 1.00 88.81 106 VAL A C 1
ATOM 796 O O . VAL A 1 106 ? 4.981 18.645 -9.066 1.00 88.81 106 VAL A O 1
ATOM 799 N N . LEU A 1 107 ? 6.520 17.009 -9.188 1.00 88.50 107 LEU A N 1
ATOM 800 C CA . LEU A 1 107 ? 7.490 17.732 -10.002 1.00 88.50 107 LEU A CA 1
ATOM 801 C C . LEU A 1 107 ? 7.201 17.472 -11.487 1.00 88.50 107 LEU A C 1
ATOM 803 O O . LEU A 1 107 ? 7.250 16.330 -11.946 1.00 88.50 107 LEU A O 1
ATOM 807 N N . GLU A 1 108 ? 6.910 18.528 -12.244 1.00 92.81 108 GLU A N 1
ATOM 808 C CA . GLU A 1 108 ? 6.805 18.466 -13.704 1.00 92.81 108 GLU A CA 1
ATOM 809 C C . GLU A 1 108 ? 8.102 18.979 -14.338 1.00 92.81 108 GLU A C 1
ATOM 811 O O . GLU A 1 108 ? 8.463 20.141 -14.157 1.00 92.81 108 GLU A O 1
ATOM 816 N N . VAL A 1 109 ? 8.791 18.133 -15.105 1.00 88.12 109 VAL A N 1
ATOM 817 C CA . VAL A 1 109 ? 9.982 18.537 -15.870 1.00 88.12 109 VAL A CA 1
ATOM 818 C C . VAL A 1 109 ? 9.561 18.838 -17.298 1.00 88.12 109 VAL A C 1
ATOM 820 O O . VAL A 1 109 ? 8.897 18.014 -17.930 1.00 88.12 109 VAL A O 1
ATOM 823 N N . ARG A 1 110 ? 9.950 20.005 -17.813 1.00 90.06 110 ARG A N 1
ATOM 824 C CA . ARG A 1 110 ? 9.639 20.471 -19.170 1.00 90.06 110 ARG A CA 1
ATOM 825 C C . ARG A 1 110 ? 10.920 20.838 -19.916 1.00 90.06 110 ARG A C 1
ATOM 827 O O . ARG A 1 110 ? 11.904 21.211 -19.284 1.00 90.06 110 ARG A O 1
ATOM 834 N N . ASP A 1 111 ? 10.910 20.727 -21.240 1.00 86.38 111 ASP A N 1
ATOM 835 C CA . ASP A 1 111 ? 12.013 21.200 -22.081 1.00 86.38 111 ASP A CA 1
ATOM 836 C C . ASP A 1 111 ? 12.010 22.738 -22.228 1.00 86.38 111 ASP A C 1
ATOM 838 O O . ASP A 1 111 ? 11.099 23.428 -21.765 1.00 86.38 111 ASP A O 1
ATOM 842 N N . ALA A 1 112 ? 13.015 23.293 -22.916 1.00 88.44 112 ALA A N 1
ATOM 843 C CA . ALA A 1 112 ? 13.133 24.739 -23.149 1.00 88.44 112 ALA A CA 1
ATOM 844 C C . ALA A 1 112 ? 11.969 25.348 -23.959 1.00 88.44 112 ALA A C 1
ATOM 846 O O . ALA A 1 112 ? 11.801 26.566 -23.981 1.00 88.44 112 ALA A O 1
ATOM 847 N N . LYS A 1 113 ? 11.171 24.517 -24.640 1.00 90.00 113 LYS A N 1
ATOM 848 C CA . LYS A 1 113 ? 9.984 24.918 -25.406 1.00 90.00 113 LYS A CA 1
ATOM 849 C C . LYS A 1 113 ? 8.688 24.728 -24.605 1.00 90.00 113 LYS A C 1
ATOM 851 O O . LYS A 1 113 ? 7.614 25.017 -25.127 1.00 90.00 113 LYS A O 1
ATOM 856 N N . GLY A 1 114 ? 8.773 24.264 -23.356 1.00 87.56 114 GLY A N 1
ATOM 857 C CA . GLY A 1 114 ? 7.640 24.025 -22.461 1.00 87.56 114 GLY A CA 1
ATOM 858 C C . GLY A 1 114 ? 6.976 22.650 -22.610 1.00 87.56 114 GLY A C 1
ATOM 859 O O . GLY A 1 114 ? 5.975 22.389 -21.932 1.00 87.56 114 GLY A O 1
ATOM 860 N N . VAL A 1 115 ? 7.516 21.764 -23.454 1.00 86.94 115 VAL A N 1
ATOM 861 C CA . VAL A 1 115 ? 6.990 20.405 -23.663 1.00 86.94 115 VAL A CA 1
ATOM 862 C C . VAL A 1 115 ? 7.255 19.565 -22.420 1.00 86.94 115 VAL A C 1
ATOM 864 O O . VAL A 1 115 ? 8.364 19.566 -21.892 1.00 86.94 115 VAL A O 1
ATOM 867 N N . LEU A 1 116 ? 6.238 18.850 -21.938 1.00 88.75 116 LEU A N 1
ATOM 868 C CA . LEU A 1 116 ? 6.341 18.018 -20.744 1.00 88.75 116 LEU A CA 1
ATOM 869 C C . LEU A 1 116 ? 7.203 16.778 -21.016 1.00 88.75 116 LEU A C 1
ATOM 871 O O . LEU A 1 116 ? 6.883 15.967 -21.877 1.00 88.75 116 LEU A O 1
ATOM 875 N N . LEU A 1 117 ? 8.282 16.625 -20.250 1.00 87.44 117 LEU A N 1
ATOM 876 C CA . LEU A 1 117 ? 9.216 15.502 -20.337 1.00 87.44 117 LEU A CA 1
ATOM 877 C C . LEU A 1 117 ? 8.940 14.444 -19.270 1.00 87.44 117 LEU A C 1
ATOM 879 O O . LEU A 1 117 ? 9.065 13.251 -19.537 1.00 87.44 117 LEU A O 1
ATOM 883 N N . SER A 1 118 ? 8.558 14.851 -18.056 1.00 90.81 118 SER A N 1
ATOM 884 C CA . SER A 1 118 ? 8.193 13.901 -17.002 1.00 90.81 118 SER A CA 1
ATOM 885 C C . SER A 1 118 ? 7.263 14.491 -15.945 1.00 90.81 118 SER A C 1
ATOM 887 O O . SER A 1 118 ? 7.236 15.701 -15.721 1.00 90.81 118 SER A O 1
ATOM 889 N N . LYS A 1 119 ? 6.516 13.605 -15.282 1.00 92.62 119 LYS A N 1
ATOM 890 C CA . LYS A 1 119 ? 5.796 13.872 -14.033 1.00 92.62 119 LYS A CA 1
ATOM 891 C C . LYS A 1 119 ? 6.342 12.945 -12.964 1.00 92.62 119 LYS A C 1
ATOM 893 O O . LYS A 1 119 ? 6.311 11.725 -13.129 1.00 92.62 119 LYS A O 1
ATOM 898 N N . GLN A 1 120 ? 6.838 13.528 -11.884 1.00 92.75 120 GLN A N 1
ATOM 899 C CA . GLN A 1 120 ? 7.505 12.804 -10.813 1.00 92.75 120 GLN A CA 1
ATOM 900 C C . GLN A 1 120 ? 6.820 13.160 -9.496 1.00 92.75 120 GLN A C 1
ATOM 902 O O . GLN A 1 120 ? 7.049 14.249 -8.969 1.00 92.75 120 GLN A O 1
ATOM 907 N N . PRO A 1 121 ? 5.944 12.299 -8.958 1.00 90.88 121 PRO A N 1
ATOM 908 C CA . PRO A 1 121 ? 5.524 12.474 -7.584 1.00 90.88 121 PRO A CA 1
ATOM 909 C C . PRO A 1 121 ? 6.760 12.326 -6.680 1.00 90.88 121 PRO A C 1
ATOM 911 O O . PRO A 1 121 ? 7.578 11.413 -6.830 1.00 90.88 121 PRO A O 1
ATOM 914 N N . ILE A 1 122 ? 6.950 13.314 -5.813 1.00 88.31 122 ILE A N 1
ATOM 915 C CA . ILE A 1 122 ? 8.094 13.482 -4.923 1.00 88.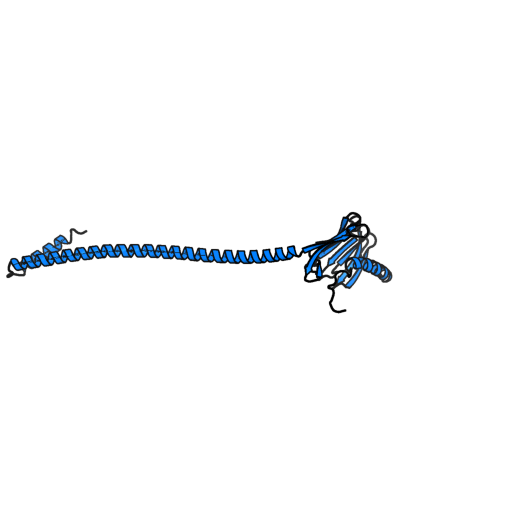31 122 ILE A CA 1
ATOM 916 C C . ILE A 1 122 ? 7.607 13.686 -3.495 1.00 88.31 122 ILE A C 1
ATOM 918 O O . ILE A 1 122 ? 6.544 14.256 -3.273 1.00 88.31 122 ILE A O 1
ATOM 922 N N . LYS A 1 123 ? 8.408 13.268 -2.521 1.00 86.75 123 LYS A N 1
ATOM 923 C CA . LYS A 1 123 ? 8.277 13.653 -1.118 1.00 86.75 123 LYS A CA 1
ATOM 924 C C . LYS A 1 123 ? 9.416 14.570 -0.730 1.00 86.75 123 LYS A C 1
ATOM 926 O O . LYS A 1 123 ? 10.550 14.343 -1.141 1.00 86.75 123 LYS A O 1
ATOM 931 N N . ILE A 1 124 ? 9.120 15.559 0.101 1.00 82.81 124 ILE A N 1
ATOM 932 C CA . ILE A 1 124 ? 10.155 16.372 0.736 1.00 82.81 124 ILE A CA 1
ATOM 933 C C . ILE A 1 124 ? 10.547 15.711 2.060 1.00 82.81 124 ILE A C 1
ATOM 935 O O . ILE A 1 124 ? 9.712 15.562 2.952 1.00 82.81 124 ILE A O 1
ATOM 939 N N . GLN A 1 125 ? 11.807 15.294 2.177 1.00 79.06 125 GLN A N 1
ATOM 940 C CA . GLN A 1 125 ? 12.416 14.778 3.401 1.00 79.06 125 GLN A CA 1
ATOM 941 C C . GLN A 1 125 ? 13.574 15.699 3.797 1.00 79.06 125 GLN A C 1
ATOM 943 O O . GLN A 1 125 ? 14.631 15.696 3.169 1.00 79.06 125 GLN A O 1
ATOM 948 N N . GLY A 1 126 ? 13.355 16.533 4.818 1.00 81.81 126 GLY A N 1
ATOM 949 C CA . GLY A 1 126 ? 14.313 17.572 5.201 1.00 81.81 126 GLY A CA 1
ATOM 950 C C . GLY A 1 126 ? 14.517 18.590 4.075 1.00 81.81 126 GLY A C 1
ATOM 951 O O . GLY A 1 126 ? 13.555 19.199 3.611 1.00 81.81 126 GLY A O 1
ATOM 952 N N . ALA A 1 127 ? 15.766 18.757 3.633 1.00 80.25 127 ALA A N 1
ATOM 953 C CA . ALA A 1 127 ? 16.136 19.618 2.507 1.00 80.25 127 ALA A CA 1
ATOM 954 C C . ALA A 1 127 ? 16.114 18.896 1.142 1.00 80.25 127 ALA A C 1
ATOM 956 O O . ALA A 1 127 ? 16.437 19.501 0.121 1.00 80.25 127 ALA A O 1
ATOM 957 N N . THR A 1 128 ? 15.742 17.612 1.103 1.00 78.38 128 THR A N 1
ATOM 958 C CA . THR A 1 128 ? 15.837 16.773 -0.098 1.00 78.38 128 THR A CA 1
ATOM 959 C C . THR A 1 128 ? 14.458 16.430 -0.653 1.00 78.38 128 THR A C 1
ATOM 961 O O . THR A 1 128 ? 13.548 16.050 0.083 1.00 78.38 128 THR A O 1
ATOM 964 N N . ALA A 1 129 ? 14.305 16.514 -1.975 1.00 85.56 129 ALA A N 1
ATOM 965 C CA . ALA A 1 129 ? 13.158 15.964 -2.688 1.00 85.56 129 ALA A CA 1
ATOM 966 C C . ALA A 1 129 ? 13.495 14.555 -3.194 1.00 85.56 129 ALA A C 1
ATOM 968 O O . ALA A 1 129 ? 14.435 14.380 -3.965 1.00 85.56 129 ALA A O 1
ATOM 969 N N . ILE A 1 130 ? 12.722 13.552 -2.787 1.00 88.38 130 ILE A N 1
ATOM 970 C CA . ILE A 1 130 ? 12.908 12.158 -3.207 1.00 88.38 130 ILE A CA 1
ATOM 971 C C . ILE A 1 130 ? 11.709 11.673 -4.017 1.00 88.38 130 ILE A C 1
ATOM 973 O O . ILE A 1 130 ? 10.572 12.023 -3.718 1.00 88.38 130 ILE A O 1
ATOM 977 N N . ARG A 1 131 ? 11.933 10.836 -5.033 1.00 89.25 131 ARG A N 1
ATOM 978 C CA . ARG A 1 131 ? 10.852 10.257 -5.853 1.00 89.25 131 ARG A CA 1
ATOM 979 C C . ARG A 1 131 ? 9.980 9.305 -5.028 1.00 89.25 131 ARG A C 1
ATOM 981 O O . ARG A 1 131 ? 10.496 8.476 -4.284 1.00 89.25 131 ARG A O 1
ATOM 988 N N . HIS A 1 132 ? 8.662 9.391 -5.168 1.00 90.19 132 HIS A N 1
ATOM 989 C CA . HIS A 1 132 ? 7.716 8.501 -4.499 1.00 90.19 132 HIS A CA 1
ATOM 990 C C . HIS A 1 132 ? 6.441 8.348 -5.331 1.00 90.19 132 HIS A C 1
ATOM 992 O O . HIS A 1 132 ? 5.787 9.335 -5.635 1.00 90.19 132 HIS A O 1
ATOM 998 N N . GLY A 1 133 ? 6.048 7.117 -5.647 1.00 90.75 133 GLY A N 1
ATOM 999 C CA . GLY A 1 133 ? 4.913 6.808 -6.515 1.00 90.75 133 GLY A CA 1
ATOM 1000 C C . GLY A 1 133 ? 5.324 6.543 -7.964 1.00 90.75 133 GLY A C 1
ATOM 1001 O O . GLY A 1 133 ? 6.468 6.185 -8.249 1.00 90.75 133 GLY A O 1
ATOM 1002 N N . ASP A 1 134 ? 4.368 6.684 -8.881 1.00 93.56 134 ASP A N 1
ATOM 1003 C CA . ASP A 1 134 ? 4.574 6.425 -10.308 1.00 93.56 134 ASP A CA 1
ATOM 1004 C C . ASP A 1 134 ? 5.233 7.631 -10.990 1.00 93.56 134 ASP A C 1
ATOM 1006 O O . ASP A 1 134 ? 4.588 8.647 -11.252 1.00 93.56 134 ASP A O 1
ATOM 1010 N N . VAL A 1 135 ? 6.511 7.498 -11.330 1.00 91.06 135 VAL A N 1
ATOM 1011 C CA . VAL A 1 135 ? 7.234 8.446 -12.178 1.00 91.06 135 VAL A CA 1
ATOM 1012 C C . VAL A 1 135 ? 6.957 8.112 -13.637 1.00 91.06 135 VAL A C 1
ATOM 1014 O O . VAL A 1 135 ? 7.138 6.977 -14.077 1.00 91.06 135 VAL A O 1
ATOM 1017 N N . ILE A 1 136 ? 6.510 9.103 -14.403 1.00 91.69 136 ILE A N 1
ATOM 1018 C CA . ILE A 1 136 ? 6.131 8.939 -15.806 1.00 91.69 136 ILE A CA 1
ATOM 1019 C C . ILE A 1 136 ? 7.025 9.826 -16.658 1.00 91.69 136 ILE A C 1
ATOM 1021 O O . ILE A 1 136 ? 7.080 11.034 -16.440 1.00 91.69 136 ILE A O 1
ATOM 1025 N N . TYR A 1 137 ? 7.670 9.235 -17.658 1.00 89.12 137 TYR A N 1
ATOM 1026 C CA . TYR A 1 137 ? 8.404 9.960 -18.689 1.00 89.12 137 TYR A CA 1
ATOM 1027 C C . TYR A 1 137 ? 7.584 9.980 -19.975 1.00 89.12 137 TYR A C 1
ATOM 1029 O O . TYR A 1 137 ? 6.993 8.968 -20.371 1.00 89.12 137 TYR A O 1
ATOM 1037 N N . PHE A 1 138 ? 7.556 11.129 -20.637 1.00 86.38 138 PHE A N 1
ATOM 1038 C CA . PHE A 1 138 ? 6.803 11.364 -21.860 1.00 86.38 138 PHE A CA 1
ATOM 1039 C C . PHE A 1 138 ? 7.745 11.448 -23.066 1.00 86.38 138 PHE A C 1
ATOM 1041 O O . PHE A 1 138 ? 8.869 11.936 -22.978 1.00 86.38 138 PHE A O 1
ATOM 1048 N N . GLY A 1 139 ? 7.290 10.916 -24.197 1.00 79.56 139 GLY A N 1
ATOM 1049 C CA . GLY A 1 139 ? 7.856 11.172 -25.517 1.00 79.56 139 GLY A CA 1
ATOM 1050 C C . GLY A 1 139 ? 7.145 12.348 -26.191 1.00 79.56 139 GLY A C 1
ATOM 1051 O O . GLY A 1 139 ? 6.399 13.092 -25.555 1.00 79.56 139 GLY A O 1
ATOM 1052 N N . LYS A 1 140 ? 7.325 12.508 -27.507 1.00 77.75 140 LYS A N 1
ATOM 1053 C CA . LYS A 1 140 ? 6.607 13.549 -28.261 1.00 77.75 140 LYS A CA 1
ATOM 1054 C C . LYS A 1 140 ? 5.083 13.402 -28.136 1.00 77.75 140 LYS A C 1
ATOM 1056 O O . LYS A 1 140 ? 4.553 12.289 -28.134 1.00 77.75 140 LYS A O 1
ATOM 1061 N N . ALA A 1 141 ? 4.398 14.549 -28.131 1.00 78.00 141 ALA A N 1
ATOM 1062 C CA . ALA A 1 141 ? 2.940 14.661 -28.038 1.00 78.00 141 ALA A CA 1
ATOM 1063 C C . ALA A 1 141 ? 2.344 14.019 -26.768 1.00 78.00 141 ALA A C 1
ATOM 1065 O O . ALA A 1 141 ? 1.311 13.360 -26.840 1.00 78.00 141 ALA A O 1
ATOM 1066 N N . ASP A 1 142 ? 3.024 14.174 -25.625 1.00 77.06 142 ASP A N 1
ATOM 1067 C CA . ASP A 1 142 ? 2.572 13.733 -24.295 1.00 77.06 142 ASP A CA 1
ATOM 1068 C C . ASP A 1 142 ? 2.242 12.232 -24.188 1.00 77.06 142 ASP A C 1
ATOM 1070 O O . ASP A 1 142 ? 1.505 11.788 -23.304 1.00 77.06 142 ASP A O 1
ATOM 1074 N N . ARG A 1 143 ? 2.817 11.405 -25.069 1.00 83.06 143 ARG A N 1
ATOM 1075 C CA . ARG A 1 143 ? 2.672 9.947 -24.999 1.00 83.06 143 ARG A CA 1
ATOM 1076 C C . ARG A 1 143 ? 3.618 9.371 -23.959 1.00 83.06 143 ARG A C 1
ATOM 1078 O O . ARG A 1 143 ? 4.805 9.678 -23.960 1.00 83.06 143 ARG A O 1
ATOM 1085 N N . THR A 1 144 ? 3.112 8.506 -23.082 1.00 84.69 144 THR A N 1
ATOM 1086 C CA . THR A 1 144 ? 3.942 7.834 -22.076 1.00 84.69 144 THR A CA 1
ATOM 1087 C C . THR A 1 144 ? 5.006 6.967 -22.745 1.00 84.69 144 THR A C 1
ATOM 1089 O O . THR A 1 144 ? 4.690 5.984 -23.414 1.00 84.69 144 THR A O 1
ATOM 1092 N N . LYS A 1 145 ? 6.268 7.334 -22.522 1.00 88.56 145 LYS A N 1
ATOM 1093 C CA . LYS A 1 145 ? 7.452 6.591 -22.952 1.00 88.56 145 LYS A CA 1
ATOM 1094 C C . LYS A 1 145 ? 7.730 5.435 -21.997 1.00 88.56 145 LYS A C 1
ATOM 1096 O O . LYS A 1 145 ? 7.957 4.315 -22.440 1.00 88.56 145 LYS A O 1
ATOM 1101 N N . VAL A 1 146 ? 7.690 5.708 -20.694 1.00 90.38 146 VAL A N 1
ATOM 1102 C CA . VAL A 1 146 ? 7.919 4.721 -19.634 1.00 90.38 146 VAL A CA 1
ATOM 1103 C C . VAL A 1 146 ? 7.269 5.183 -18.328 1.00 90.38 146 VAL A C 1
ATOM 1105 O O . VAL A 1 146 ? 7.147 6.384 -18.072 1.00 90.38 146 VAL A O 1
ATOM 1108 N N . ARG A 1 147 ? 6.837 4.221 -17.510 1.00 92.75 147 ARG A N 1
ATOM 1109 C CA . ARG A 1 147 ? 6.363 4.428 -16.139 1.00 92.75 147 ARG A CA 1
ATOM 1110 C C . ARG A 1 147 ? 7.213 3.587 -15.198 1.00 92.75 147 ARG A C 1
ATOM 1112 O O . ARG A 1 147 ? 7.411 2.406 -15.465 1.00 92.75 147 ARG A O 1
ATOM 1119 N N . ILE A 1 148 ? 7.686 4.201 -14.121 1.00 92.44 148 ILE A N 1
ATOM 1120 C CA . ILE A 1 148 ? 8.580 3.586 -13.146 1.00 92.44 148 ILE A CA 1
ATOM 1121 C C . ILE A 1 148 ? 8.075 3.903 -11.740 1.00 92.44 148 ILE A C 1
ATOM 1123 O O . ILE A 1 148 ? 7.882 5.065 -11.391 1.00 92.44 148 ILE A O 1
ATOM 1127 N N . LYS A 1 149 ? 7.872 2.873 -10.922 1.00 92.31 149 LYS A N 1
ATOM 1128 C CA . LYS A 1 149 ? 7.397 3.012 -9.545 1.00 92.31 149 LYS A CA 1
ATOM 1129 C C . LYS A 1 149 ? 8.545 3.185 -8.551 1.00 92.31 149 LYS A C 1
ATOM 1131 O O . LYS A 1 149 ? 9.479 2.384 -8.551 1.00 92.31 149 LYS A O 1
ATOM 1136 N N . TYR A 1 150 ? 8.426 4.182 -7.678 1.00 90.88 150 TYR A N 1
ATOM 1137 C CA . TYR A 1 150 ? 9.351 4.454 -6.578 1.00 90.88 150 TYR A CA 1
ATOM 1138 C C . TYR A 1 150 ? 8.646 4.394 -5.219 1.00 90.88 150 TYR A C 1
ATOM 1140 O O . TYR A 1 150 ? 7.487 4.788 -5.096 1.00 90.88 150 TYR A O 1
ATOM 1148 N N . THR A 1 151 ? 9.370 3.987 -4.179 1.00 88.75 151 THR A N 1
ATOM 1149 C CA . THR A 1 151 ? 8.954 4.087 -2.775 1.00 88.75 151 THR A CA 1
ATOM 1150 C C . THR A 1 151 ? 10.072 4.749 -1.988 1.00 88.75 151 THR A C 1
ATOM 1152 O O . THR A 1 151 ? 11.127 4.161 -1.778 1.00 88.75 151 THR A O 1
ATOM 1155 N N . ASP A 1 152 ? 9.841 5.994 -1.579 1.00 86.31 152 ASP A N 1
ATOM 1156 C CA . ASP A 1 152 ? 10.739 6.759 -0.701 1.00 86.31 152 ASP A CA 1
ATOM 1157 C C . ASP A 1 152 ? 12.169 6.827 -1.252 1.00 86.31 152 ASP A C 1
ATOM 1159 O O . ASP A 1 152 ? 13.149 6.449 -0.617 1.00 86.31 152 ASP A O 1
ATOM 1163 N N . GLY A 1 153 ? 12.272 7.296 -2.496 1.00 87.25 153 GLY A N 1
ATOM 1164 C CA . GLY A 1 153 ? 13.524 7.449 -3.230 1.00 87.25 153 GLY A CA 1
ATOM 1165 C C . GLY A 1 153 ? 14.051 6.151 -3.837 1.00 87.25 153 GLY A C 1
ATOM 1166 O O . GLY A 1 153 ? 14.899 6.210 -4.724 1.00 87.25 153 GLY A O 1
ATOM 1167 N N . ARG A 1 154 ? 13.533 4.986 -3.429 1.00 88.19 154 ARG A N 1
ATOM 1168 C CA . ARG A 1 154 ? 13.987 3.681 -3.919 1.00 88.19 154 ARG A CA 1
ATOM 1169 C C . ARG A 1 154 ? 13.159 3.214 -5.100 1.00 88.19 154 ARG A C 1
ATOM 1171 O O . ARG A 1 154 ? 11.940 3.346 -5.109 1.00 88.19 154 ARG A O 1
ATOM 1178 N N . LEU A 1 155 ? 13.837 2.661 -6.093 1.00 89.19 155 LEU A N 1
ATOM 1179 C CA . LEU A 1 155 ? 13.213 2.058 -7.258 1.00 89.19 155 LEU A CA 1
ATOM 1180 C C . LEU A 1 155 ? 12.611 0.699 -6.876 1.00 89.19 155 LEU A C 1
ATOM 1182 O O . LEU A 1 155 ? 13.318 -0.149 -6.336 1.00 89.19 155 LEU A O 1
ATOM 1186 N N . ASN A 1 156 ? 11.317 0.502 -7.135 1.00 88.38 156 ASN A N 1
ATOM 1187 C CA . ASN A 1 156 ? 10.635 -0.744 -6.788 1.00 88.38 156 ASN A CA 1
ATOM 1188 C C . ASN A 1 156 ? 10.973 -1.868 -7.766 1.00 88.38 156 ASN A C 1
ATOM 1190 O O . ASN A 1 156 ? 11.138 -1.623 -8.965 1.00 88.38 156 ASN A O 1
ATOM 1194 N N . ASP A 1 157 ? 10.920 -3.097 -7.263 1.00 93.69 157 ASP A N 1
ATOM 1195 C CA . ASP A 1 157 ? 10.912 -4.296 -8.091 1.00 93.69 157 ASP A CA 1
ATOM 1196 C C . ASP A 1 157 ? 9.688 -4.282 -9.008 1.00 93.69 157 ASP A C 1
ATOM 1198 O O . ASP A 1 157 ? 8.545 -4.165 -8.550 1.00 93.69 157 ASP A O 1
ATOM 1202 N N . GLN A 1 158 ? 9.926 -4.339 -10.315 1.00 94.50 158 GLN A N 1
ATOM 1203 C CA . GLN A 1 158 ? 8.877 -4.235 -11.325 1.00 94.50 158 GLN A CA 1
ATOM 1204 C C . GLN A 1 158 ? 9.388 -4.671 -12.696 1.00 94.50 158 GLN A C 1
ATOM 1206 O O . GLN A 1 158 ? 10.575 -4.560 -12.988 1.00 94.50 158 GLN A O 1
ATOM 1211 N N . ASN A 1 159 ? 8.476 -5.081 -13.575 1.00 95.44 159 ASN A N 1
ATOM 1212 C CA . ASN A 1 159 ? 8.773 -5.133 -15.003 1.00 95.44 159 ASN A CA 1
ATOM 1213 C C . ASN A 1 159 ? 8.585 -3.742 -15.601 1.00 95.44 159 ASN A C 1
ATOM 1215 O O . ASN A 1 159 ? 7.542 -3.113 -15.405 1.00 95.44 159 ASN A O 1
ATOM 1219 N N . VAL A 1 160 ? 9.585 -3.277 -16.340 1.00 92.75 160 VAL A N 1
ATOM 1220 C CA . VAL A 1 160 ? 9.540 -2.004 -17.052 1.00 92.75 160 VAL A CA 1
ATOM 1221 C C . VAL A 1 160 ? 9.435 -2.265 -18.542 1.00 92.75 160 VAL A C 1
ATOM 1223 O O . VAL A 1 160 ? 10.148 -3.102 -19.082 1.00 92.75 160 VAL A O 1
ATOM 1226 N N . SER A 1 161 ? 8.575 -1.502 -19.211 1.00 93.38 161 SER A N 1
ATOM 1227 C CA . SER A 1 161 ? 8.463 -1.469 -20.667 1.00 93.38 161 SER A CA 1
ATOM 1228 C C . SER A 1 161 ? 8.679 -0.039 -21.147 1.00 93.38 161 SER A C 1
ATOM 1230 O O . SER A 1 161 ? 8.047 0.892 -20.639 1.00 93.38 161 SER A O 1
ATOM 1232 N N . ILE A 1 162 ? 9.534 0.139 -22.151 1.00 90.06 162 ILE A N 1
ATOM 1233 C CA . ILE A 1 162 ? 9.766 1.432 -22.797 1.00 90.06 162 ILE A CA 1
ATOM 1234 C C . ILE A 1 162 ? 9.201 1.402 -24.205 1.00 90.06 162 ILE A C 1
ATOM 1236 O O . ILE A 1 162 ? 9.359 0.427 -24.942 1.00 90.06 162 ILE A O 1
ATOM 1240 N N . ARG A 1 163 ? 8.552 2.501 -24.582 1.00 90.00 163 ARG A N 1
ATOM 1241 C CA . ARG A 1 163 ? 7.953 2.703 -25.896 1.00 90.00 163 ARG A CA 1
ATOM 1242 C C . ARG A 1 163 ? 8.615 3.856 -26.643 1.00 90.00 163 ARG A C 1
ATOM 1244 O O . ARG A 1 163 ? 9.134 4.780 -26.027 1.00 90.00 163 ARG A O 1
ATOM 1251 N N . ASP A 1 164 ? 8.607 3.805 -27.968 1.00 86.31 164 ASP A N 1
ATOM 1252 C CA . ASP A 1 164 ? 9.044 4.914 -28.816 1.00 86.31 164 ASP A CA 1
ATOM 1253 C C . ASP A 1 164 ? 8.011 6.059 -28.853 1.00 86.31 164 ASP A C 1
ATOM 1255 O O . ASP A 1 164 ? 6.943 6.008 -28.237 1.00 86.31 164 ASP A O 1
ATOM 1259 N N . GLU A 1 165 ? 8.307 7.101 -29.634 1.00 82.94 165 GLU A N 1
ATOM 1260 C CA . GLU A 1 165 ? 7.401 8.237 -29.839 1.00 82.94 165 GLU A CA 1
ATOM 1261 C C . GLU A 1 165 ? 6.060 7.850 -30.474 1.00 82.94 165 GLU A C 1
ATOM 1263 O O . GLU A 1 165 ? 5.116 8.628 -30.381 1.00 82.94 165 GLU A O 1
ATOM 1268 N N . LYS A 1 166 ? 5.956 6.689 -31.130 1.00 86.25 166 LYS A N 1
ATOM 1269 C CA . LYS A 1 166 ? 4.730 6.170 -31.751 1.00 86.25 166 LYS A CA 1
ATOM 1270 C C . LYS A 1 166 ? 3.951 5.239 -30.809 1.00 86.25 166 LYS A C 1
ATOM 1272 O O . LYS A 1 166 ? 2.833 4.858 -31.151 1.00 86.25 166 LYS A O 1
ATOM 1277 N N . GLY A 1 167 ? 4.483 4.924 -29.625 1.00 87.31 167 GLY A N 1
ATOM 1278 C CA . GLY A 1 167 ? 3.899 3.994 -28.652 1.00 87.31 167 GLY A CA 1
ATOM 1279 C C . GLY A 1 167 ? 4.307 2.530 -28.864 1.00 87.31 167 GLY A C 1
ATOM 1280 O O . GLY A 1 167 ? 3.788 1.631 -28.192 1.00 87.31 167 GLY A O 1
ATOM 1281 N N . LYS A 1 168 ? 5.237 2.267 -29.781 1.00 90.56 168 LYS A N 1
ATOM 1282 C CA . LYS A 1 168 ? 5.741 0.934 -30.103 1.00 90.56 168 LYS A CA 1
ATOM 1283 C C . LYS A 1 168 ? 6.736 0.483 -29.044 1.00 90.56 168 LYS A C 1
ATOM 1285 O O . LYS A 1 168 ? 7.581 1.268 -28.635 1.00 90.56 168 LYS A O 1
ATOM 1290 N N . LEU A 1 169 ? 6.620 -0.759 -28.578 1.00 92.06 169 LEU A N 1
ATOM 1291 C CA . LEU A 1 169 ? 7.545 -1.321 -27.593 1.00 92.06 169 LEU A CA 1
ATOM 1292 C C . LEU A 1 169 ? 8.959 -1.369 -28.188 1.00 92.06 169 LEU A C 1
ATOM 1294 O O . LEU A 1 169 ? 9.118 -1.886 -29.291 1.00 92.06 169 LEU A O 1
ATOM 1298 N N . ILE A 1 170 ? 9.940 -0.817 -27.470 1.00 91.88 170 ILE A N 1
ATOM 1299 C CA . ILE A 1 170 ? 11.359 -0.826 -27.865 1.00 91.88 170 ILE A CA 1
ATOM 1300 C C . ILE A 1 170 ? 12.211 -1.685 -26.939 1.00 91.88 170 ILE A C 1
ATOM 1302 O O . ILE A 1 170 ? 13.184 -2.279 -27.389 1.00 91.88 170 ILE A O 1
ATOM 1306 N N . MET A 1 171 ? 11.846 -1.789 -25.661 1.00 92.75 171 MET A N 1
ATOM 1307 C CA . MET A 1 171 ? 12.491 -2.719 -24.741 1.00 92.75 171 MET A CA 1
ATOM 1308 C C . MET A 1 171 ? 11.582 -3.038 -23.559 1.00 92.75 171 MET A C 1
ATOM 1310 O O . MET A 1 171 ? 10.733 -2.220 -23.189 1.00 92.75 171 MET A O 1
ATOM 1314 N N . GLU A 1 172 ? 11.809 -4.181 -22.928 1.00 95.50 172 GLU A N 1
ATOM 1315 C CA . GLU A 1 172 ? 11.236 -4.492 -21.624 1.00 95.50 172 GLU A CA 1
ATOM 1316 C C . GLU A 1 172 ? 12.099 -5.462 -20.823 1.00 95.50 172 GLU A C 1
ATOM 1318 O O . GLU A 1 172 ? 12.842 -6.259 -21.398 1.00 95.50 172 GLU A O 1
ATOM 1323 N N . GLY A 1 173 ? 11.956 -5.421 -19.503 1.00 94.88 173 GLY A N 1
ATOM 1324 C CA . GLY A 1 173 ? 12.570 -6.392 -18.611 1.00 94.88 173 GLY A CA 1
ATOM 1325 C C . GLY A 1 173 ? 12.362 -6.072 -17.128 1.00 94.88 173 GLY A C 1
ATOM 1326 O O . GLY A 1 173 ? 11.779 -5.036 -16.785 1.00 94.88 173 GLY A O 1
ATOM 1327 N N . PRO A 1 174 ? 12.805 -6.973 -16.238 1.00 94.94 174 PRO A N 1
ATOM 1328 C CA . PRO A 1 174 ? 12.696 -6.787 -14.800 1.00 94.94 174 PRO A CA 1
ATOM 1329 C C . PRO A 1 174 ? 13.725 -5.806 -14.236 1.00 94.94 174 PRO A C 1
ATOM 1331 O O . PRO A 1 174 ? 14.892 -5.766 -14.631 1.00 94.94 174 PRO A O 1
ATOM 1334 N N . ILE A 1 175 ? 13.295 -5.081 -13.213 1.00 89.69 175 ILE A N 1
ATOM 1335 C CA . ILE A 1 175 ? 14.141 -4.388 -12.250 1.00 89.69 175 ILE A CA 1
ATOM 1336 C C . ILE A 1 175 ? 13.956 -5.084 -10.904 1.00 89.69 175 ILE A C 1
ATOM 1338 O O . ILE A 1 175 ? 12.819 -5.327 -10.499 1.00 89.69 175 ILE A O 1
ATOM 1342 N N . VAL A 1 176 ? 15.061 -5.408 -10.230 1.00 88.88 176 VAL A N 1
ATOM 1343 C CA . VAL A 1 176 ? 15.090 -6.059 -8.913 1.00 88.88 176 VAL A CA 1
ATOM 1344 C C . VAL A 1 176 ? 16.147 -5.381 -8.045 1.00 88.88 176 VAL A C 1
ATOM 1346 O O . VAL A 1 176 ? 17.272 -5.157 -8.492 1.00 88.88 176 VAL A O 1
ATOM 1349 N N . ASN A 1 177 ? 15.792 -5.033 -6.808 1.00 84.38 177 ASN A N 1
ATOM 1350 C CA . ASN A 1 177 ? 16.627 -4.297 -5.853 1.00 84.38 177 ASN A CA 1
ATOM 1351 C C . ASN A 1 177 ? 17.173 -2.969 -6.406 1.00 84.38 177 ASN A C 1
ATOM 1353 O O . ASN A 1 177 ? 18.257 -2.525 -6.037 1.00 84.38 177 ASN A O 1
ATOM 1357 N N . GLY A 1 178 ? 16.422 -2.331 -7.306 1.00 83.44 178 GLY A N 1
ATOM 1358 C CA . GLY A 1 178 ? 16.823 -1.088 -7.963 1.00 83.44 178 GLY A CA 1
ATOM 1359 C C . GLY A 1 178 ? 17.809 -1.245 -9.125 1.00 83.44 178 GLY A C 1
ATOM 1360 O O . GLY A 1 178 ? 18.217 -0.235 -9.693 1.00 83.44 178 GLY A O 1
ATOM 1361 N N . PHE A 1 179 ? 18.144 -2.474 -9.524 1.00 83.62 179 PHE A N 1
ATOM 1362 C CA . PHE A 1 179 ? 19.021 -2.764 -10.659 1.00 83.62 179 PHE A CA 1
ATOM 1363 C C . PHE A 1 179 ? 18.264 -3.479 -11.776 1.00 83.62 179 PHE A C 1
ATOM 1365 O O . PHE A 1 179 ? 17.319 -4.226 -11.519 1.00 83.62 179 PHE A O 1
ATOM 1372 N N . VAL A 1 180 ? 18.697 -3.290 -13.025 1.00 86.94 180 VAL A N 1
ATOM 1373 C CA . VAL A 1 180 ? 18.251 -4.154 -14.125 1.00 86.94 180 VAL A CA 1
ATOM 1374 C C . VAL A 1 180 ? 18.616 -5.603 -13.815 1.00 86.94 180 VAL A C 1
ATOM 1376 O O . VAL A 1 180 ? 19.723 -5.903 -13.360 1.00 86.94 180 VAL A O 1
ATOM 1379 N N . HIS A 1 181 ? 17.657 -6.502 -14.001 1.00 91.19 181 HIS A N 1
ATOM 1380 C CA . HIS A 1 181 ? 17.804 -7.896 -13.614 1.00 91.19 181 HIS A CA 1
ATOM 1381 C C . HIS A 1 181 ? 17.091 -8.821 -14.592 1.00 91.19 181 HIS A C 1
ATOM 1383 O O . HIS A 1 181 ? 16.143 -8.415 -15.257 1.00 91.19 181 HIS A O 1
ATOM 1389 N N . GLY A 1 182 ? 17.516 -10.081 -14.651 1.00 94.19 182 GLY A N 1
ATOM 1390 C CA . GLY A 1 182 ? 16.885 -11.098 -15.483 1.00 94.19 182 GLY A CA 1
ATOM 1391 C C . GLY A 1 182 ? 16.987 -10.791 -16.976 1.00 94.19 182 GLY A C 1
ATOM 1392 O O . GLY A 1 182 ? 17.896 -10.097 -17.423 1.00 94.19 182 GLY A O 1
ATOM 1393 N N . LEU A 1 183 ? 16.066 -11.350 -17.758 1.00 96.06 183 LEU A N 1
ATOM 1394 C CA . LEU A 1 183 ? 16.091 -11.225 -19.209 1.00 96.06 183 LEU A CA 1
ATOM 1395 C C . LEU A 1 183 ? 15.420 -9.926 -19.666 1.00 96.06 183 LEU A C 1
ATOM 1397 O O . LEU A 1 183 ? 14.222 -9.733 -19.462 1.00 96.06 183 LEU A O 1
ATOM 1401 N N . TRP A 1 184 ? 16.182 -9.087 -20.358 1.00 94.69 184 TRP A N 1
ATOM 1402 C CA . TRP A 1 184 ? 15.686 -7.917 -21.073 1.00 94.69 184 TRP A CA 1
ATOM 1403 C C . TRP A 1 184 ? 15.595 -8.210 -22.561 1.00 94.69 184 TRP A C 1
ATOM 1405 O O . TRP A 1 184 ? 16.502 -8.799 -23.145 1.00 94.69 184 TRP A O 1
ATOM 1415 N N . THR A 1 185 ? 14.497 -7.791 -23.183 1.00 94.94 185 THR A N 1
ATOM 1416 C CA . THR A 1 185 ? 14.260 -7.969 -24.618 1.00 94.94 185 THR A CA 1
ATOM 1417 C C . THR A 1 185 ? 14.142 -6.614 -25.292 1.00 94.94 185 THR A C 1
ATOM 1419 O O . THR A 1 185 ? 13.382 -5.759 -24.846 1.00 94.94 185 THR A O 1
ATOM 1422 N N . PHE A 1 186 ? 14.868 -6.448 -26.390 1.00 92.75 186 PHE A N 1
ATOM 1423 C CA . PHE A 1 186 ? 14.861 -5.277 -27.252 1.00 92.75 186 PHE A CA 1
ATOM 1424 C C . PHE A 1 186 ? 14.139 -5.601 -28.548 1.00 92.75 186 PHE A C 1
ATOM 1426 O O . PHE A 1 186 ? 14.287 -6.686 -29.125 1.00 92.75 186 PHE A O 1
ATOM 1433 N N . TYR A 1 187 ? 13.364 -4.630 -29.002 1.00 92.50 187 TYR A N 1
ATOM 1434 C CA . TYR A 1 187 ? 12.489 -4.760 -30.145 1.00 92.50 187 TYR A CA 1
ATOM 1435 C C . TYR A 1 187 ? 12.890 -3.751 -31.210 1.00 92.50 187 TYR A C 1
ATOM 1437 O O . TYR A 1 187 ? 12.943 -2.552 -30.938 1.00 92.50 187 TYR A O 1
ATOM 1445 N N . ASP A 1 188 ? 13.080 -4.235 -32.433 1.00 89.25 188 ASP A N 1
ATOM 1446 C CA . ASP A 1 188 ? 13.091 -3.393 -33.621 1.00 89.25 188 ASP A CA 1
ATOM 1447 C C . ASP A 1 188 ? 11.855 -3.685 -34.444 1.00 89.25 188 ASP A C 1
ATOM 1449 O O . ASP A 1 188 ? 11.422 -4.822 -34.625 1.00 89.25 188 ASP A O 1
ATOM 1453 N N . GLU A 1 189 ? 11.197 -2.609 -34.827 1.00 88.06 189 GLU A N 1
ATOM 1454 C CA . GLU A 1 189 ? 9.889 -2.645 -35.428 1.00 88.06 189 GLU A CA 1
ATOM 1455 C C . GLU A 1 189 ? 8.887 -3.631 -34.775 1.00 88.06 189 GLU A C 1
ATOM 1457 O O . GLU A 1 189 ? 7.933 -4.079 -35.415 1.00 88.06 189 GLU A O 1
ATOM 1462 N N . GLY A 1 190 ? 8.971 -3.817 -33.451 1.00 89.06 190 GLY A N 1
ATOM 1463 C CA . GLY A 1 190 ? 8.037 -4.642 -32.675 1.00 89.06 190 GLY A CA 1
ATOM 1464 C C . GLY A 1 190 ? 8.346 -6.135 -32.768 1.00 89.06 190 GLY A C 1
ATOM 1465 O O . GLY A 1 190 ? 7.649 -6.945 -32.160 1.00 89.06 190 GLY A O 1
ATOM 1466 N N . LYS A 1 191 ? 9.406 -6.500 -33.490 1.00 91.81 191 LYS A N 1
ATOM 1467 C CA . LYS A 1 191 ? 9.987 -7.834 -33.505 1.00 91.81 191 LYS A CA 1
ATOM 1468 C C . LYS A 1 191 ? 11.136 -7.870 -32.492 1.00 91.81 191 LYS A C 1
ATOM 1470 O O . LYS A 1 191 ? 11.976 -6.973 -32.507 1.00 91.81 191 LYS A O 1
ATOM 1475 N N . PRO A 1 192 ? 11.209 -8.885 -31.616 1.00 93.50 192 PRO A N 1
ATOM 1476 C CA . PRO A 1 192 ? 12.341 -9.015 -30.713 1.00 93.50 192 PRO A CA 1
ATOM 1477 C C . PRO A 1 192 ? 13.592 -9.341 -31.533 1.00 93.50 192 PRO A C 1
ATOM 1479 O O . PRO A 1 192 ? 13.573 -10.286 -32.336 1.00 93.50 192 PRO A O 1
ATOM 1482 N N . MET A 1 193 ? 14.635 -8.538 -31.335 1.00 93.12 193 MET A N 1
ATOM 1483 C CA . MET A 1 193 ? 15.892 -8.606 -32.087 1.00 93.12 193 MET A CA 1
ATOM 1484 C C . MET A 1 193 ? 17.102 -8.918 -31.205 1.00 93.12 193 MET A C 1
ATOM 1486 O O . MET A 1 193 ? 18.064 -9.517 -31.674 1.00 93.12 193 MET A O 1
ATOM 1490 N N . LEU A 1 194 ? 17.056 -8.510 -29.935 1.00 93.06 194 LEU A N 1
ATOM 1491 C CA . LEU A 1 194 ? 18.169 -8.620 -29.002 1.00 93.06 194 LEU A CA 1
ATOM 1492 C C . LEU A 1 194 ? 17.633 -8.984 -27.619 1.00 93.06 194 LEU A C 1
ATOM 1494 O O . LEU A 1 194 ? 16.587 -8.495 -27.187 1.00 93.06 194 LEU A O 1
ATOM 1498 N N . ARG A 1 195 ? 18.364 -9.849 -26.936 1.00 95.56 195 ARG A N 1
ATOM 1499 C CA . ARG A 1 195 ? 18.131 -10.281 -25.569 1.00 95.56 195 ARG A CA 1
ATOM 1500 C C . ARG A 1 195 ? 19.406 -10.122 -24.775 1.00 95.56 195 ARG A C 1
ATOM 1502 O O . ARG A 1 195 ? 20.479 -10.464 -25.261 1.00 95.56 195 ARG A O 1
ATOM 1509 N N . ILE A 1 196 ? 19.268 -9.602 -23.565 1.00 93.94 196 ILE A N 1
ATOM 1510 C CA . ILE A 1 196 ? 20.389 -9.430 -22.654 1.00 93.94 196 ILE A CA 1
ATOM 1511 C C . ILE A 1 196 ? 19.972 -9.954 -21.287 1.00 93.94 196 ILE A C 1
ATOM 1513 O O . ILE A 1 196 ? 18.947 -9.540 -20.741 1.00 93.94 196 ILE A O 1
ATOM 1517 N N . SER A 1 197 ? 20.752 -10.879 -20.748 1.00 94.19 197 SER A N 1
ATOM 1518 C CA . SER A 1 197 ? 20.567 -11.397 -19.395 1.00 94.19 197 SER A CA 1
ATOM 1519 C C . SER A 1 197 ? 21.355 -10.542 -18.410 1.00 94.19 197 SER A C 1
ATOM 1521 O O . SER A 1 197 ? 22.541 -10.295 -18.625 1.00 94.19 197 SER A O 1
ATOM 1523 N N . TYR A 1 198 ? 20.708 -10.118 -17.325 1.00 90.62 198 TYR A N 1
ATOM 1524 C CA . TYR A 1 198 ? 21.326 -9.352 -16.245 1.00 90.62 198 TYR A CA 1
ATOM 1525 C C . TYR A 1 198 ? 21.348 -10.123 -14.932 1.00 90.62 198 TYR A C 1
ATOM 1527 O O . TYR A 1 198 ? 20.355 -10.742 -14.535 1.00 90.62 198 TYR A O 1
ATOM 1535 N N . ARG A 1 199 ? 22.450 -9.981 -14.198 1.00 89.06 199 ARG A N 1
ATOM 1536 C CA . ARG A 1 199 ? 22.577 -10.385 -12.799 1.00 89.06 199 ARG A CA 1
ATOM 1537 C C . ARG A 1 199 ? 23.192 -9.228 -12.022 1.00 89.06 199 ARG A C 1
ATOM 1539 O O . ARG A 1 199 ? 24.258 -8.757 -12.376 1.00 89.06 199 ARG A O 1
ATOM 1546 N N . GLU A 1 200 ? 22.484 -8.758 -10.996 1.00 81.31 200 GLU A N 1
ATOM 1547 C CA . GLU A 1 200 ? 22.949 -7.668 -10.115 1.00 81.31 200 GLU A CA 1
ATOM 1548 C C . GLU A 1 200 ? 23.389 -6.387 -10.859 1.00 81.31 200 GLU A C 1
ATOM 1550 O O . GLU A 1 200 ? 24.303 -5.690 -10.441 1.00 81.31 200 GLU A O 1
ATOM 1555 N N . GLY A 1 201 ? 22.713 -6.053 -11.967 1.00 79.50 201 GLY A N 1
ATOM 1556 C CA . GLY A 1 201 ? 23.033 -4.878 -12.785 1.00 79.50 201 GLY A CA 1
ATOM 1557 C C . GLY A 1 201 ? 24.105 -5.109 -13.856 1.00 79.50 201 GLY A C 1
ATOM 1558 O O . GLY A 1 201 ? 24.291 -4.242 -14.707 1.00 79.50 201 GLY A O 1
ATOM 1559 N N . GLU A 1 202 ? 24.751 -6.273 -13.873 1.00 81.81 202 GLU A N 1
ATOM 1560 C CA . GLU A 1 202 ? 25.769 -6.641 -14.859 1.00 81.81 202 GLU A CA 1
ATOM 1561 C C . GLU A 1 202 ? 25.190 -7.542 -15.951 1.00 81.81 202 GLU A C 1
ATOM 1563 O O . GLU A 1 202 ? 24.340 -8.396 -15.687 1.00 81.81 202 GLU A O 1
ATOM 1568 N N . THR A 1 203 ? 25.648 -7.365 -17.191 1.00 87.12 203 THR A N 1
ATOM 1569 C CA . THR A 1 203 ? 25.259 -8.229 -18.311 1.00 87.12 203 THR A CA 1
ATOM 1570 C C . THR A 1 203 ? 26.011 -9.550 -18.252 1.00 87.12 203 THR A C 1
ATOM 1572 O O . THR A 1 203 ? 27.238 -9.546 -18.179 1.00 87.12 203 THR A O 1
ATOM 1575 N N . THR A 1 204 ? 25.307 -10.673 -18.358 1.00 89.25 204 THR A N 1
ATOM 1576 C CA . THR A 1 204 ? 25.922 -12.008 -18.360 1.00 89.25 204 THR A CA 1
ATOM 1577 C C . THR A 1 204 ? 25.944 -12.644 -19.742 1.00 89.25 204 THR A C 1
ATOM 1579 O O . THR A 1 204 ? 26.903 -13.322 -20.088 1.00 89.25 204 THR A O 1
ATOM 1582 N N . GLU A 1 205 ? 24.889 -12.451 -20.534 1.00 92.25 205 GLU A N 1
ATOM 1583 C CA . GLU A 1 205 ? 24.718 -13.101 -21.837 1.00 92.25 205 GLU A CA 1
ATOM 1584 C C . GLU A 1 205 ? 23.989 -12.163 -22.796 1.00 92.25 205 GLU A C 1
ATOM 1586 O O . GLU A 1 205 ? 23.088 -11.430 -22.383 1.00 92.25 205 GLU A O 1
ATOM 1591 N N . TRP A 1 206 ? 24.371 -12.215 -24.070 1.00 94.56 206 TRP A N 1
ATOM 1592 C CA . TRP A 1 206 ? 23.769 -11.439 -25.147 1.00 94.56 206 TRP A CA 1
ATOM 1593 C C . TRP A 1 206 ? 23.374 -12.381 -26.281 1.00 94.56 206 TRP A C 1
ATOM 1595 O O . TRP A 1 206 ? 24.207 -13.137 -26.788 1.00 94.56 206 TRP A O 1
ATOM 1605 N N . GLU A 1 207 ? 22.118 -12.309 -26.711 1.00 94.81 207 GLU A N 1
ATOM 1606 C CA . GLU A 1 207 ? 21.597 -13.092 -27.828 1.00 94.81 207 GLU A CA 1
ATOM 1607 C C . GLU A 1 207 ? 20.939 -12.179 -28.858 1.00 94.81 207 GLU A C 1
ATOM 1609 O O . GLU A 1 207 ? 20.103 -11.343 -28.519 1.00 94.81 207 GLU A O 1
ATOM 1614 N N . VAL A 1 208 ? 21.250 -12.381 -30.132 1.00 93.94 208 VAL A N 1
ATOM 1615 C CA . VAL A 1 208 ? 20.611 -11.684 -31.251 1.00 93.94 208 VAL A CA 1
ATOM 1616 C C . VAL A 1 208 ? 19.799 -12.641 -32.097 1.00 93.94 208 VAL A C 1
ATOM 1618 O O . VAL A 1 208 ? 20.029 -13.853 -32.128 1.00 93.94 208 VAL A O 1
ATOM 1621 N N . ARG A 1 209 ? 18.819 -12.075 -32.793 1.00 93.31 209 ARG A N 1
ATOM 1622 C CA . ARG A 1 209 ? 17.960 -12.799 -33.715 1.00 93.31 209 ARG A CA 1
ATOM 1623 C C . ARG A 1 209 ? 17.656 -11.939 -34.928 1.00 93.31 209 ARG A C 1
ATOM 1625 O O . ARG A 1 209 ? 16.988 -10.913 -34.817 1.00 93.31 209 ARG A O 1
ATOM 1632 N N . GLU A 1 210 ? 18.079 -12.410 -36.091 1.00 88.50 210 GLU A N 1
ATOM 1633 C CA . GLU A 1 210 ? 17.774 -11.773 -37.369 1.00 88.50 210 GLU A CA 1
ATOM 1634 C C . GLU A 1 210 ? 16.415 -12.248 -37.886 1.00 88.50 210 GLU A C 1
ATOM 1636 O O . GLU A 1 210 ? 16.169 -13.445 -38.018 1.00 88.50 210 GLU A O 1
ATOM 1641 N N . ASP A 1 211 ? 15.517 -11.290 -38.113 1.00 81.88 211 ASP A N 1
ATOM 1642 C CA . ASP A 1 211 ? 14.239 -11.415 -38.826 1.00 81.88 211 ASP A CA 1
ATOM 1643 C C . ASP A 1 211 ? 13.429 -12.709 -38.578 1.00 81.88 211 ASP A C 1
ATOM 1645 O O . ASP A 1 211 ? 12.904 -13.346 -39.488 1.00 81.88 211 ASP A O 1
ATOM 1649 N N . GLY A 1 212 ? 13.303 -13.107 -37.308 1.00 79.25 212 GLY A N 1
ATOM 1650 C CA . GLY A 1 212 ? 12.502 -14.273 -36.915 1.00 79.25 212 GLY A CA 1
ATOM 1651 C C . GLY A 1 212 ? 13.241 -15.614 -36.907 1.00 79.25 212 GLY A C 1
ATOM 1652 O O . GLY A 1 212 ? 12.603 -16.627 -36.623 1.00 79.25 212 GLY A O 1
ATOM 1653 N N . GLY A 1 213 ? 14.553 -15.623 -37.155 1.00 89.00 213 GLY A N 1
ATOM 1654 C CA . GLY A 1 213 ? 15.424 -16.794 -37.032 1.00 89.00 213 GLY A CA 1
ATOM 1655 C C . GLY A 1 213 ? 15.561 -17.332 -35.601 1.00 89.00 213 GLY A C 1
ATOM 1656 O O . GLY A 1 213 ? 14.825 -16.953 -34.691 1.00 89.00 213 GLY A O 1
ATOM 1657 N N . ALA A 1 214 ? 16.509 -18.242 -35.378 1.00 93.00 214 ALA A N 1
ATOM 1658 C CA . ALA A 1 214 ? 16.832 -18.709 -34.029 1.00 93.00 214 ALA A CA 1
ATOM 1659 C C . ALA A 1 214 ? 17.646 -17.653 -33.262 1.00 93.00 214 ALA A C 1
ATOM 1661 O O . ALA A 1 214 ? 18.396 -16.886 -33.865 1.00 93.00 214 ALA A O 1
ATOM 1662 N N . TRP A 1 215 ? 17.503 -17.625 -31.935 1.00 95.56 215 TRP A N 1
ATOM 1663 C CA . TRP A 1 215 ? 18.409 -16.863 -31.075 1.00 95.56 215 TRP A CA 1
ATOM 1664 C C . TRP A 1 215 ? 19.815 -17.449 -31.184 1.00 95.56 215 TRP A C 1
ATOM 1666 O O . TRP A 1 215 ? 19.983 -18.669 -31.126 1.00 95.56 215 TRP A O 1
ATOM 1676 N N . ARG A 1 216 ? 20.809 -16.581 -31.364 1.00 95.06 216 ARG A N 1
ATOM 1677 C CA . ARG A 1 216 ? 22.225 -16.950 -31.356 1.00 95.06 216 ARG A CA 1
ATOM 1678 C C . ARG A 1 216 ? 23.010 -16.003 -30.450 1.00 95.06 216 ARG A C 1
ATOM 1680 O O . ARG A 1 216 ? 22.636 -14.834 -30.358 1.00 95.06 216 ARG A O 1
ATOM 1687 N N . PRO A 1 217 ? 24.109 -16.460 -29.833 1.00 95.06 217 PRO A N 1
ATOM 1688 C CA . PRO A 1 217 ? 25.022 -15.571 -29.132 1.00 95.06 217 PRO A CA 1
ATOM 1689 C C . PRO A 1 217 ? 25.536 -14.451 -30.044 1.00 95.06 217 PRO A C 1
ATOM 1691 O O . PRO A 1 217 ? 25.733 -14.647 -31.250 1.00 95.06 217 PRO A O 1
ATOM 1694 N N . VAL A 1 218 ? 25.744 -13.281 -29.450 1.00 92.81 218 VAL A N 1
ATOM 1695 C CA . VAL A 1 218 ? 26.378 -12.127 -30.098 1.00 92.81 218 VAL A CA 1
ATOM 1696 C C . VAL A 1 218 ? 27.865 -12.411 -30.324 1.00 92.81 218 VAL A C 1
ATOM 1698 O O . VAL A 1 218 ? 28.539 -12.963 -29.455 1.00 92.81 218 VAL A O 1
ATOM 1701 N N . THR A 1 219 ? 28.377 -12.055 -31.500 1.00 91.00 219 THR A N 1
ATOM 1702 C CA . THR A 1 219 ? 29.814 -12.130 -31.814 1.00 91.00 219 THR A CA 1
ATOM 1703 C C . THR A 1 219 ? 30.582 -10.950 -31.204 1.00 91.00 219 THR A C 1
ATOM 1705 O O . THR A 1 219 ? 29.999 -9.917 -30.892 1.00 91.00 219 THR A O 1
ATOM 1708 N N . GLU A 1 220 ? 31.903 -11.059 -31.048 1.00 86.81 220 GLU A N 1
ATOM 1709 C CA . GLU A 1 220 ? 32.723 -9.998 -30.431 1.00 86.81 220 GLU A CA 1
ATOM 1710 C C . GLU A 1 220 ? 32.628 -8.647 -31.172 1.00 86.81 220 GLU A C 1
ATOM 1712 O O . GLU A 1 220 ? 32.569 -7.590 -30.545 1.00 86.81 220 GLU A O 1
ATOM 1717 N N . GLU A 1 221 ? 32.526 -8.675 -32.504 1.00 85.38 221 GLU A N 1
ATOM 1718 C CA . GLU A 1 221 ? 32.355 -7.477 -33.337 1.00 85.38 221 GLU A CA 1
ATOM 1719 C C . GLU A 1 221 ? 30.987 -6.807 -33.117 1.00 85.38 221 GLU A C 1
ATOM 1721 O O . GLU A 1 221 ? 30.895 -5.585 -32.975 1.00 85.38 221 GLU A O 1
ATOM 1726 N N . GLU A 1 222 ? 29.919 -7.604 -33.021 1.00 87.25 222 GLU A N 1
ATOM 1727 C CA . GLU A 1 222 ? 28.566 -7.113 -32.744 1.00 87.25 222 GLU A CA 1
ATOM 1728 C C . GLU A 1 222 ? 28.449 -6.555 -31.316 1.00 87.25 222 GLU A C 1
ATOM 1730 O O . GLU A 1 222 ? 27.780 -5.540 -31.106 1.00 87.25 222 GLU A O 1
ATOM 1735 N N . LEU A 1 223 ? 29.126 -7.174 -30.341 1.00 84.06 223 LEU A N 1
ATOM 1736 C CA . LEU A 1 223 ? 29.093 -6.758 -28.938 1.00 84.06 223 LEU A CA 1
ATOM 1737 C C . LEU A 1 223 ? 29.585 -5.315 -28.772 1.00 84.06 223 LEU A C 1
ATOM 1739 O O . LEU A 1 223 ? 28.916 -4.515 -28.120 1.00 84.06 223 LEU A O 1
ATOM 1743 N N . GLY A 1 224 ? 30.687 -4.939 -29.431 1.00 82.00 224 GLY A N 1
ATOM 1744 C CA . GLY A 1 224 ? 31.227 -3.577 -29.349 1.00 82.00 224 GLY A CA 1
ATOM 1745 C C . GLY A 1 224 ? 30.278 -2.497 -29.889 1.00 82.00 224 GLY A C 1
ATOM 1746 O O . GLY A 1 224 ? 30.224 -1.379 -29.366 1.00 82.00 224 GLY A O 1
ATOM 1747 N N . VAL A 1 225 ? 29.485 -2.813 -30.916 1.00 82.19 225 VAL A N 1
ATOM 1748 C CA . VAL A 1 225 ? 28.458 -1.897 -31.445 1.00 82.19 225 VAL A CA 1
ATOM 1749 C C . VAL A 1 225 ? 27.270 -1.815 -30.485 1.00 82.19 225 VAL A C 1
ATOM 1751 O O . VAL A 1 225 ? 26.787 -0.722 -30.167 1.00 82.19 225 VAL A O 1
ATOM 1754 N N . LEU A 1 226 ? 26.822 -2.968 -29.989 1.00 82.56 226 LEU A N 1
ATOM 1755 C CA . LEU A 1 226 ? 25.652 -3.085 -29.128 1.00 82.56 226 LEU A CA 1
ATOM 1756 C C . LEU A 1 226 ? 25.867 -2.467 -27.742 1.00 82.56 226 LEU A C 1
ATOM 1758 O O . LEU A 1 226 ? 24.964 -1.801 -27.239 1.00 82.56 226 LEU A O 1
ATOM 1762 N N . GLU A 1 227 ? 27.053 -2.593 -27.147 1.00 78.81 227 GLU A N 1
ATOM 1763 C CA . GLU A 1 227 ? 27.379 -1.968 -25.858 1.00 78.81 227 GLU A CA 1
ATOM 1764 C C . GLU A 1 227 ? 27.287 -0.439 -25.914 1.00 78.81 227 GLU A C 1
ATOM 1766 O O . GLU A 1 227 ? 26.751 0.199 -25.001 1.00 78.81 227 GLU A O 1
ATOM 1771 N N . ASN A 1 228 ? 27.7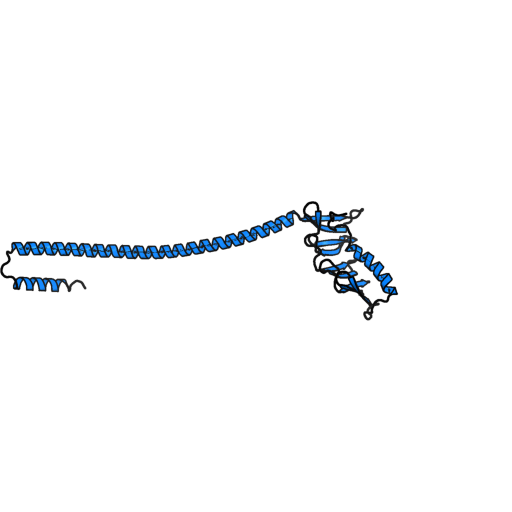59 0.164 -27.008 1.00 74.94 228 ASN A N 1
ATOM 1772 C CA . ASN A 1 228 ? 27.687 1.611 -27.204 1.00 74.94 228 ASN A CA 1
ATOM 1773 C C . ASN A 1 228 ? 26.238 2.093 -27.345 1.00 74.94 228 ASN A C 1
ATOM 1775 O O . ASN A 1 228 ? 25.853 3.092 -26.730 1.00 74.94 228 ASN A O 1
ATOM 1779 N N . MET A 1 229 ? 25.415 1.362 -28.103 1.00 71.75 229 MET A N 1
ATOM 1780 C CA . MET A 1 229 ? 23.980 1.640 -28.201 1.00 71.75 229 MET A CA 1
ATOM 1781 C C . MET A 1 229 ? 23.282 1.473 -26.847 1.00 71.75 229 MET A C 1
ATOM 1783 O O . MET A 1 229 ? 22.498 2.331 -26.440 1.00 71.75 229 MET A O 1
ATOM 1787 N N . PHE A 1 230 ? 23.594 0.398 -26.125 1.00 74.12 230 PHE A N 1
ATOM 1788 C CA . PHE A 1 230 ? 22.977 0.076 -24.845 1.00 74.12 230 PHE A CA 1
ATOM 1789 C C . PHE A 1 230 ? 23.297 1.122 -23.772 1.00 74.12 230 PHE A C 1
ATOM 1791 O O . PHE A 1 230 ? 22.399 1.564 -23.055 1.00 74.12 230 PHE A O 1
ATOM 1798 N N . ARG A 1 231 ? 24.539 1.614 -23.712 1.00 71.50 231 ARG A N 1
ATOM 1799 C CA . ARG A 1 231 ? 24.933 2.682 -22.781 1.00 71.50 231 ARG A CA 1
ATOM 1800 C C . ARG A 1 231 ? 24.099 3.956 -22.969 1.00 71.50 231 ARG A C 1
ATOM 1802 O O . ARG A 1 231 ? 23.691 4.565 -21.982 1.00 71.50 231 ARG A O 1
ATOM 1809 N N . ALA A 1 232 ? 23.809 4.338 -24.213 1.00 66.88 232 ALA A N 1
ATOM 1810 C CA . ALA A 1 232 ? 22.984 5.509 -24.525 1.00 66.88 232 ALA A CA 1
ATOM 1811 C C . ALA A 1 232 ? 21.503 5.325 -24.150 1.00 66.88 232 ALA A C 1
ATOM 1813 O O . ALA A 1 232 ? 20.800 6.293 -23.872 1.00 66.88 232 ALA A O 1
ATOM 1814 N N . VAL A 1 233 ? 21.021 4.084 -24.147 1.00 65.81 233 VAL A N 1
ATOM 1815 C CA . VAL A 1 233 ? 19.657 3.748 -23.735 1.00 65.81 233 VAL A CA 1
ATOM 1816 C C . VAL A 1 233 ? 19.550 3.686 -22.211 1.00 65.81 233 VAL A C 1
ATOM 1818 O O . VAL A 1 233 ? 18.590 4.203 -21.641 1.00 65.81 233 VAL A O 1
ATOM 1821 N N . MET A 1 234 ? 20.548 3.112 -21.539 1.00 68.00 234 MET A N 1
ATOM 1822 C CA . MET A 1 234 ? 20.556 2.980 -20.083 1.00 68.00 234 MET A CA 1
ATOM 1823 C C . MET A 1 234 ? 20.791 4.283 -19.336 1.00 68.00 234 MET A C 1
ATOM 1825 O O . MET A 1 234 ? 20.287 4.434 -18.224 1.00 68.00 234 MET A O 1
ATOM 1829 N N . SER A 1 235 ? 21.468 5.257 -19.944 1.00 64.75 235 SER A N 1
ATOM 1830 C CA . SER A 1 235 ? 21.578 6.602 -19.367 1.00 64.75 235 SER A CA 1
ATOM 1831 C C . SER A 1 235 ? 20.214 7.274 -19.151 1.00 64.75 235 SER A C 1
ATOM 1833 O O . SER A 1 235 ? 20.105 8.152 -18.306 1.00 64.75 235 SER A O 1
ATOM 1835 N N . LEU A 1 236 ? 19.149 6.824 -19.831 1.00 56.03 236 LEU A N 1
ATOM 1836 C CA . LEU A 1 236 ? 17.779 7.291 -19.582 1.00 56.03 236 LEU A CA 1
ATOM 1837 C C . LEU A 1 236 ? 17.193 6.777 -18.257 1.00 56.03 236 LEU A C 1
ATOM 1839 O O . LEU A 1 236 ? 16.292 7.403 -17.704 1.00 56.03 236 LEU A O 1
ATOM 1843 N N . PHE A 1 237 ? 17.672 5.636 -17.757 1.00 56.19 237 PHE A N 1
ATOM 1844 C CA . PHE A 1 237 ? 17.330 5.122 -16.426 1.00 56.19 237 PHE A CA 1
ATOM 1845 C C . PHE A 1 237 ? 18.268 5.678 -15.353 1.00 56.19 237 PHE A C 1
ATOM 1847 O O . PHE A 1 237 ? 17.864 5.867 -14.205 1.00 56.19 237 PHE A O 1
ATOM 1854 N N . VAL A 1 238 ? 19.513 5.945 -15.750 1.00 49.28 238 VAL A N 1
ATOM 1855 C CA . VAL A 1 238 ? 20.608 6.434 -14.914 1.00 49.28 238 VAL A CA 1
ATOM 1856 C C . VAL A 1 238 ? 20.902 7.893 -15.269 1.00 49.28 238 VAL A C 1
ATOM 1858 O O . VAL A 1 238 ? 22.022 8.245 -15.630 1.00 49.28 238 VAL A O 1
ATOM 1861 N N . GLU A 1 239 ? 19.903 8.775 -15.195 1.00 40.59 239 GLU A N 1
ATOM 1862 C CA . GLU A 1 239 ? 20.238 10.194 -15.072 1.00 40.59 239 GLU A CA 1
ATOM 1863 C C . GLU A 1 239 ? 20.753 10.448 -13.642 1.00 40.59 239 GLU A C 1
ATOM 1865 O O . GLU A 1 239 ? 20.054 10.121 -12.674 1.00 40.59 239 GLU A O 1
ATOM 1870 N N . PRO A 1 240 ? 21.940 11.064 -13.474 1.00 35.62 240 PRO A N 1
ATOM 1871 C CA . PRO A 1 240 ? 22.574 11.338 -12.180 1.00 35.62 240 PRO A CA 1
ATOM 1872 C C . PRO A 1 240 ? 21.915 12.502 -11.410 1.00 35.62 240 PRO A C 1
ATOM 1874 O O . PRO A 1 240 ? 22.560 13.180 -10.618 1.00 35.62 240 PRO A O 1
ATOM 1877 N N . GLY A 1 241 ? 20.627 12.767 -11.641 1.00 36.09 241 GLY A N 1
ATOM 1878 C CA . GLY A 1 241 ? 19.941 13.962 -11.140 1.00 36.09 241 GLY A CA 1
ATOM 1879 C C . GLY A 1 241 ? 19.291 13.832 -9.762 1.00 36.09 241 GLY A C 1
ATOM 1880 O O . GLY A 1 241 ? 18.884 14.842 -9.203 1.00 36.09 241 GLY A O 1
ATOM 1881 N N . LEU A 1 242 ? 19.180 12.620 -9.212 1.00 40.19 242 LEU A N 1
ATOM 1882 C CA . LEU A 1 242 ? 18.688 12.368 -7.849 1.00 40.19 242 LEU A CA 1
ATOM 1883 C C . LEU A 1 242 ? 19.360 11.113 -7.271 1.00 40.19 242 LEU A C 1
ATOM 1885 O O . LEU A 1 242 ? 18.691 10.194 -6.795 1.00 40.19 242 LEU A O 1
ATOM 1889 N N . ALA A 1 243 ? 20.692 11.051 -7.333 1.00 32.53 243 ALA A N 1
ATOM 1890 C CA . ALA A 1 243 ? 21.397 10.433 -6.216 1.00 32.53 243 ALA A CA 1
ATOM 1891 C C . ALA A 1 243 ? 21.037 11.254 -4.958 1.00 32.53 243 ALA A C 1
ATOM 1893 O O . ALA A 1 243 ? 20.828 12.467 -5.091 1.00 32.53 243 ALA A O 1
ATOM 1894 N N . PRO A 1 244 ? 20.933 10.665 -3.752 1.00 33.12 244 PRO A N 1
ATOM 1895 C CA . PRO A 1 244 ? 21.072 11.495 -2.561 1.00 33.12 244 PRO A CA 1
ATOM 1896 C C . PRO A 1 244 ? 22.335 12.342 -2.766 1.00 33.12 244 PRO A C 1
ATOM 1898 O O . PRO A 1 244 ? 23.352 11.817 -3.225 1.00 33.12 244 PRO A O 1
ATOM 1901 N N . LEU A 1 245 ? 22.252 13.652 -2.520 1.00 32.00 245 LEU A N 1
ATOM 1902 C CA . LEU A 1 245 ? 23.456 14.447 -2.313 1.00 32.00 245 LEU A CA 1
ATOM 1903 C C . LEU A 1 245 ? 24.160 13.769 -1.137 1.00 32.00 245 LEU A C 1
ATOM 1905 O O . LEU A 1 245 ? 23.758 13.956 0.007 1.00 32.00 245 LEU A O 1
ATOM 1909 N N . ASN A 1 246 ? 25.106 12.875 -1.421 1.00 33.12 246 ASN A N 1
ATOM 1910 C CA . ASN A 1 246 ? 26.001 12.382 -0.397 1.00 33.12 246 ASN A CA 1
ATOM 1911 C C . ASN A 1 246 ? 26.724 13.629 0.107 1.00 33.12 246 ASN A C 1
ATOM 1913 O O . ASN A 1 246 ? 27.352 14.328 -0.684 1.00 33.12 246 ASN A O 1
ATOM 1917 N N . GLU A 1 247 ? 26.586 13.923 1.398 1.00 31.16 247 GLU A N 1
ATOM 1918 C CA . GLU A 1 247 ? 27.204 15.079 2.060 1.00 31.16 247 GLU A CA 1
ATOM 1919 C C . GLU A 1 247 ? 28.742 14.998 2.119 1.00 31.16 247 GLU A C 1
ATOM 1921 O O . GLU A 1 247 ? 29.374 15.884 2.677 1.00 31.16 247 GLU A O 1
ATOM 1926 N N . ASP A 1 248 ? 29.353 13.998 1.480 1.00 33.16 248 ASP A N 1
ATOM 1927 C CA . ASP A 1 248 ? 30.797 13.808 1.422 1.00 33.16 248 ASP A CA 1
ATOM 1928 C C . ASP A 1 248 ? 31.283 13.775 -0.039 1.00 33.16 248 ASP A C 1
ATOM 1930 O O . ASP A 1 248 ? 31.420 12.706 -0.640 1.00 33.16 248 ASP A O 1
ATOM 1934 N N . ASN A 1 249 ? 31.498 14.962 -0.618 1.00 31.00 249 ASN A N 1
ATOM 1935 C CA . ASN A 1 249 ? 32.518 15.254 -1.642 1.00 31.00 249 ASN A CA 1
ATOM 1936 C C . ASN A 1 249 ? 32.686 16.764 -1.846 1.00 31.00 249 ASN A C 1
ATOM 1938 O O . ASN A 1 249 ? 31.679 17.436 -2.166 1.00 31.00 249 ASN A O 1
#

pLDDT: mean 81.92, std 17.22, range [31.0, 97.5]